Protein AF-A0A2D0QGP9-F1 (afdb_monomer)

Solvent-accessible surface area (backbone atoms only — not comparable to full-atom values): 13337 Å² total; per-residue (Å²): 145,83,80,74,71,69,65,64,66,66,67,68,72,70,74,81,77,78,84,82,88,85,77,80,94,70,83,78,78,82,76,77,77,70,92,74,81,86,80,87,90,71,100,63,98,64,75,80,62,54,69,50,56,28,64,65,62,28,52,29,37,37,41,77,47,73,59,90,63,48,33,36,42,39,39,43,34,37,46,97,90,46,70,41,35,28,33,27,37,24,22,44,75,69,16,72,54,32,76,78,38,56,66,58,48,54,48,50,48,46,64,57,32,30,72,25,70,49,66,76,77,59,75,45,59,47,74,41,74,80,44,68,89,37,59,79,60,33,29,39,31,59,71,52,55,38,70,71,84,71,86,66,93,86,61,84,82,74,79,66,79,75,76,84,86,74,79,86,80,86,76,90,76,79,87,80,90,81,83,96,83,80,82,77,79,85,76,74,62,79,74,60,55,66,58,52,59,57,57,60,66,71,77,110

Radius of gyration: 28.31 Å; Cα contacts (8 Å, |Δi|>4): 201; chains: 1; bounding box: 68×64×81 Å

pLDDT: mean 71.48, std 24.28, range [28.2, 98.25]

InterPro domains:
  IPR010510 FGF binding 1 [PF06473] (9-174)
  IPR010510 FGF binding 1 [PTHR15258] (7-179)

Nearest PDB structures (foldseek):
  3akn-assembly1_A  TM=5.624E-01  e=1.319E+00  Rattus norvegicus
  1dc9-assembly1_A  TM=5.560E-01  e=2.245E+00  Rattus norvegicus

Structure (mmCIF, N/CA/C/O backbone):
data_AF-A0A2D0QGP9-F1
#
_entry.id   AF-A0A2D0QGP9-F1
#
loop_
_atom_site.group_PDB
_atom_site.id
_atom_site.type_symbol
_atom_site.label_atom_id
_atom_site.label_alt_id
_atom_site.label_comp_id
_atom_site.label_asym_id
_atom_site.label_entity_id
_atom_site.label_seq_id
_atom_site.pdbx_PDB_ins_code
_atom_site.Cartn_x
_atom_site.Cartn_y
_atom_site.Cartn_z
_atom_site.occupancy
_atom_site.B_iso_or_equiv
_atom_site.auth_seq_id
_atom_site.auth_comp_id
_atom_site.auth_asym_id
_atom_site.auth_atom_id
_atom_site.pdbx_PDB_model_num
ATOM 1 N N . MET A 1 1 ? -13.725 -38.464 61.829 1.00 55.84 1 MET A N 1
ATOM 2 C CA . MET A 1 1 ? -14.520 -37.401 61.165 1.00 55.84 1 MET A CA 1
ATOM 3 C C . MET A 1 1 ? -13.642 -36.514 60.268 1.00 55.84 1 MET A C 1
ATOM 5 O O . MET A 1 1 ? -13.546 -35.318 60.493 1.00 55.84 1 MET A O 1
ATOM 9 N N . ARG A 1 2 ? -12.950 -37.086 59.271 1.00 55.62 2 ARG A N 1
ATOM 10 C CA . ARG A 1 2 ? -12.078 -36.333 58.335 1.00 55.62 2 ARG A CA 1
ATOM 11 C C . ARG A 1 2 ? -12.118 -36.857 56.888 1.00 55.62 2 ARG A C 1
ATOM 13 O O . ARG A 1 2 ? -11.347 -36.400 56.060 1.00 55.62 2 ARG A O 1
ATOM 20 N N . ALA A 1 3 ? -13.022 -37.790 56.580 1.00 53.28 3 ALA A N 1
ATOM 21 C CA . ALA A 1 3 ? -13.075 -38.476 55.283 1.00 53.28 3 ALA A CA 1
ATOM 22 C C . ALA A 1 3 ? -14.390 -38.258 54.509 1.00 53.28 3 ALA A C 1
ATOM 24 O O . ALA A 1 3 ? -14.582 -38.843 53.453 1.00 53.28 3 ALA A O 1
ATOM 25 N N . THR A 1 4 ? -15.296 -37.409 55.003 1.00 53.38 4 THR A N 1
ATOM 26 C CA . THR A 1 4 ? -16.583 -37.121 54.338 1.00 53.38 4 THR A CA 1
ATOM 27 C C . THR A 1 4 ? -16.607 -35.773 53.612 1.00 53.38 4 THR A C 1
ATOM 29 O O . THR A 1 4 ? -17.507 -35.526 52.820 1.00 53.38 4 THR A O 1
ATOM 32 N N . PHE A 1 5 ? -15.602 -34.912 53.813 1.00 50.44 5 PHE A N 1
ATOM 33 C CA . PHE A 1 5 ? -15.575 -33.556 53.243 1.00 50.44 5 PHE A CA 1
ATOM 34 C C . PHE A 1 5 ? -14.886 -33.437 51.873 1.00 50.44 5 PHE A C 1
ATOM 36 O O . PHE A 1 5 ? -15.007 -32.403 51.224 1.00 50.44 5 PHE A O 1
ATOM 43 N N . GLN A 1 6 ? -14.194 -34.478 51.400 1.00 52.69 6 GLN A N 1
ATOM 44 C CA . GLN A 1 6 ? -13.519 -34.459 50.091 1.00 52.69 6 GLN A CA 1
ATOM 45 C C . GLN A 1 6 ? -14.427 -34.876 48.924 1.00 52.69 6 GLN A C 1
ATOM 47 O O . GLN A 1 6 ? -14.177 -34.484 47.789 1.00 52.69 6 GLN A O 1
ATOM 52 N N . VAL A 1 7 ? -15.512 -35.613 49.186 1.00 50.75 7 VAL A N 1
ATOM 53 C CA . VAL A 1 7 ? -16.432 -36.076 48.129 1.00 50.75 7 VAL A CA 1
ATOM 54 C C . VAL A 1 7 ? -17.474 -35.006 47.775 1.00 50.75 7 VAL A C 1
ATOM 56 O O . VAL A 1 7 ? -17.890 -34.904 46.624 1.00 50.75 7 VAL A O 1
ATOM 59 N N . ALA A 1 8 ? -17.834 -34.135 48.723 1.00 52.09 8 ALA A N 1
ATOM 60 C CA . ALA A 1 8 ? -18.795 -33.055 48.482 1.00 52.09 8 ALA A CA 1
ATOM 61 C C . ALA A 1 8 ? -18.241 -31.928 47.587 1.00 52.09 8 ALA A C 1
ATOM 63 O O . ALA A 1 8 ? -19.006 -31.266 46.891 1.00 52.09 8 ALA A O 1
ATOM 64 N N . PHE A 1 9 ? -16.919 -31.722 47.558 1.00 50.72 9 PHE A N 1
ATOM 65 C CA . PHE A 1 9 ? -16.313 -30.628 46.788 1.00 50.72 9 PHE A CA 1
ATOM 66 C C . PHE A 1 9 ? -16.121 -30.953 45.296 1.00 50.72 9 PHE A C 1
ATOM 68 O O . PHE A 1 9 ? -16.003 -30.041 44.482 1.00 50.72 9 PHE A O 1
ATOM 75 N N . LEU A 1 10 ? -16.136 -32.235 44.912 1.00 53.44 10 LEU A N 1
ATOM 76 C CA . LEU A 1 10 ? -15.966 -32.662 43.516 1.00 53.44 10 LEU A CA 1
ATOM 77 C C . LEU A 1 10 ? -17.274 -32.663 42.707 1.00 53.44 10 LEU A C 1
ATOM 79 O O . LEU A 1 10 ? -17.224 -32.589 41.483 1.00 53.44 10 LEU A O 1
ATOM 83 N N . LEU A 1 11 ? -18.443 -32.678 43.358 1.00 53.50 11 LEU A N 1
ATOM 84 C CA . LEU A 1 11 ? -19.744 -32.679 42.670 1.00 53.50 11 LEU A CA 1
ATOM 85 C C . LEU A 1 11 ? -20.310 -31.274 42.385 1.00 53.50 11 LEU A C 1
ATOM 87 O O . LEU A 1 11 ? -21.261 -31.148 41.618 1.00 53.50 11 LEU A O 1
ATOM 91 N N . ALA A 1 12 ? -19.710 -30.209 42.926 1.00 52.00 12 ALA A N 1
ATOM 92 C CA . ALA A 1 12 ? -20.151 -28.831 42.677 1.00 52.00 12 ALA A CA 1
ATOM 93 C C . ALA A 1 12 ? -19.596 -28.217 41.370 1.00 52.00 12 ALA A C 1
ATOM 95 O O . ALA A 1 12 ? -20.156 -27.245 40.867 1.00 52.00 12 ALA A O 1
ATOM 96 N N . CYS A 1 13 ? -18.539 -28.784 40.775 1.00 51.91 13 CYS A N 1
ATOM 97 C CA . CYS A 1 13 ? -17.924 -28.245 39.550 1.00 51.91 13 CYS A CA 1
ATOM 98 C C . CYS A 1 13 ? -18.605 -28.683 38.240 1.00 51.91 13 CYS A C 1
ATOM 100 O O . CYS A 1 13 ? -18.319 -28.115 37.188 1.00 51.91 13 CYS A O 1
ATOM 102 N N . CYS A 1 14 ? -19.505 -29.669 38.263 1.00 51.44 14 CYS A N 1
ATOM 103 C CA . CYS A 1 14 ? -20.033 -30.270 37.030 1.00 51.44 14 CYS A CA 1
ATOM 104 C C . CYS A 1 14 ? -21.335 -29.641 36.503 1.00 51.44 14 CYS A C 1
ATOM 106 O O . CYS A 1 14 ? -21.790 -30.021 35.428 1.00 51.44 14 CYS A O 1
ATOM 108 N N . VAL A 1 15 ? -21.936 -28.670 37.202 1.00 51.84 15 VAL A N 1
ATOM 109 C CA . VAL A 1 15 ? -23.271 -28.138 36.835 1.00 51.84 15 VAL A CA 1
ATOM 110 C C . VAL A 1 15 ? -23.213 -26.823 36.035 1.00 51.84 15 VAL A C 1
ATOM 112 O O . VAL A 1 15 ? -24.223 -26.369 35.512 1.00 51.84 15 VAL A O 1
ATOM 115 N N . TRP A 1 16 ? -22.033 -26.231 35.827 1.00 49.28 16 TRP A N 1
ATOM 116 C CA . TRP A 1 16 ? -21.879 -24.997 35.028 1.00 49.28 16 TRP A CA 1
ATOM 117 C C . TRP A 1 16 ? -21.468 -25.241 33.567 1.00 49.28 16 TRP A C 1
ATOM 119 O O . TRP A 1 16 ? -21.113 -24.304 32.857 1.00 49.28 16 TRP A O 1
ATOM 129 N N . ALA A 1 17 ? -21.528 -26.487 33.089 1.00 49.69 17 ALA A N 1
ATOM 130 C CA . ALA A 1 17 ? -21.172 -26.824 31.709 1.00 49.69 17 ALA A CA 1
ATOM 131 C C . ALA A 1 17 ? -22.376 -26.985 30.758 1.00 49.69 17 ALA A C 1
ATOM 133 O O . ALA A 1 17 ? -22.161 -27.233 29.575 1.00 49.69 17 ALA A O 1
ATOM 134 N N . ILE A 1 18 ? -23.629 -26.848 31.222 1.00 56.91 18 ILE A N 1
ATOM 135 C CA . ILE A 1 18 ? -24.801 -27.233 30.403 1.00 56.91 18 ILE A CA 1
ATOM 136 C C . ILE A 1 18 ? -25.614 -26.053 29.829 1.00 56.91 18 ILE A C 1
ATOM 138 O O . ILE A 1 18 ? -26.357 -26.261 28.877 1.00 56.91 18 ILE A O 1
ATOM 142 N N . ILE A 1 19 ? -25.452 -24.794 30.265 1.00 57.53 19 ILE A N 1
ATOM 143 C CA . ILE A 1 19 ? -26.239 -23.679 29.683 1.00 57.53 19 ILE A CA 1
ATOM 144 C C . ILE A 1 19 ? -25.371 -22.452 29.390 1.00 57.53 19 ILE A C 1
ATOM 146 O O . ILE A 1 19 ? -25.451 -21.428 30.060 1.00 57.53 19 ILE A O 1
ATOM 150 N N . ALA A 1 20 ? -24.548 -22.550 28.347 1.00 49.34 20 ALA A N 1
ATOM 151 C CA . ALA A 1 20 ? -24.022 -21.381 27.642 1.00 49.34 20 ALA A CA 1
ATOM 152 C C . ALA A 1 20 ? -23.661 -21.728 26.186 1.00 49.34 20 ALA A C 1
ATOM 154 O O . ALA A 1 20 ? -22.528 -21.544 25.755 1.00 49.34 20 ALA A O 1
ATOM 155 N N . GLN A 1 21 ? -24.629 -22.226 25.410 1.00 54.06 21 GLN A N 1
ATOM 156 C CA . GLN A 1 21 ? -24.560 -22.199 23.943 1.00 54.06 21 GLN A CA 1
ATOM 157 C C . GLN A 1 21 ? -25.771 -21.465 23.368 1.00 54.06 21 GLN A C 1
ATOM 159 O O . GLN A 1 21 ? -26.643 -22.040 22.728 1.00 54.06 21 GLN A O 1
ATOM 164 N N . THR A 1 22 ? -25.783 -20.150 23.571 1.00 50.12 22 THR A N 1
ATOM 165 C CA . THR A 1 22 ? -26.504 -19.225 22.698 1.00 50.12 22 THR A CA 1
ATOM 166 C C . THR A 1 22 ? -25.465 -18.281 22.121 1.00 50.12 22 THR A C 1
ATOM 168 O O . THR A 1 22 ? -25.063 -17.344 22.807 1.00 50.12 22 THR A O 1
ATOM 171 N N . GLN A 1 23 ? -25.012 -18.552 20.892 1.00 53.38 23 GLN A N 1
ATOM 172 C CA . GLN A 1 23 ? -24.723 -17.555 19.851 1.00 53.38 23 GLN A CA 1
ATOM 173 C C . GLN A 1 23 ? -24.062 -18.196 18.618 1.00 53.38 23 GLN A C 1
ATOM 175 O O . GLN A 1 23 ? -22.915 -18.619 18.649 1.00 53.38 23 GLN A O 1
ATOM 180 N N . SER A 1 24 ? -24.806 -18.152 17.510 1.00 44.72 24 SER A N 1
ATOM 181 C CA . SER A 1 24 ? -24.317 -17.847 16.162 1.00 44.72 24 SER A CA 1
ATOM 182 C C . SER A 1 24 ? -23.159 -18.697 15.619 1.00 44.72 24 SER A C 1
ATOM 184 O O . SER A 1 24 ? -21.991 -18.309 15.634 1.00 44.72 24 SER A O 1
ATOM 186 N N . SER A 1 25 ? -23.524 -19.818 14.998 1.00 43.00 25 SER A N 1
ATOM 187 C CA . SER A 1 25 ? -22.731 -20.423 13.930 1.00 43.00 25 SER A CA 1
ATOM 188 C C . SER A 1 25 ? -22.698 -19.468 12.726 1.00 43.00 25 SER A C 1
ATOM 190 O O . SER A 1 25 ? -23.538 -19.538 11.833 1.00 43.00 25 SER A O 1
ATOM 192 N N . ASN A 1 26 ? -21.712 -18.577 12.689 1.00 52.66 26 ASN A N 1
ATOM 193 C CA . ASN A 1 26 ? -21.132 -18.130 11.429 1.00 52.66 26 ASN A CA 1
ATOM 194 C C . ASN A 1 26 ? -19.645 -18.453 11.486 1.00 52.66 26 ASN A C 1
ATOM 196 O O . ASN A 1 26 ? -18.838 -17.747 12.088 1.00 52.66 26 ASN A O 1
ATOM 200 N N . GLN A 1 27 ? -19.336 -19.604 10.901 1.00 45.78 27 GLN A N 1
ATOM 201 C CA . GLN A 1 27 ? -18.020 -20.195 10.776 1.00 45.78 27 GLN A CA 1
ATOM 202 C C . GLN A 1 27 ? -17.058 -19.196 10.122 1.00 45.78 27 GLN A C 1
ATOM 204 O O . GLN A 1 27 ? -17.104 -18.929 8.922 1.00 45.78 27 GLN A O 1
ATOM 209 N N . GLY A 1 28 ? -16.185 -18.612 10.943 1.00 39.88 28 GLY A N 1
ATOM 210 C CA . GLY A 1 28 ? -15.043 -17.848 10.475 1.00 39.88 28 GLY A CA 1
ATOM 211 C C . GLY A 1 28 ? -14.068 -18.797 9.796 1.00 39.88 28 GLY A C 1
ATOM 212 O O . GLY A 1 28 ? -13.382 -19.564 10.466 1.00 39.88 28 GLY A O 1
ATOM 213 N N . ASN A 1 29 ? -14.005 -18.748 8.468 1.00 41.81 29 ASN A N 1
ATOM 214 C CA . ASN A 1 29 ? -12.978 -19.461 7.730 1.00 41.81 29 ASN A CA 1
ATOM 215 C C . ASN A 1 29 ? -11.667 -18.673 7.867 1.00 41.81 29 ASN A C 1
ATOM 217 O O . ASN A 1 29 ? -11.497 -17.604 7.276 1.00 41.81 29 ASN A O 1
ATOM 221 N N . SER A 1 30 ? -10.746 -19.164 8.695 1.00 43.81 30 SER A N 1
ATOM 222 C CA . SER A 1 30 ? -9.365 -18.694 8.715 1.00 43.81 30 SER A CA 1
ATOM 223 C C . SER A 1 30 ? -8.675 -19.192 7.449 1.00 43.81 30 SER A C 1
ATOM 225 O O . SER A 1 30 ? -8.036 -20.242 7.446 1.00 43.81 30 SER A O 1
ATOM 227 N N . SER A 1 31 ? -8.826 -18.451 6.352 1.00 47.09 31 SER A N 1
ATOM 228 C CA . SER A 1 31 ? -8.092 -18.722 5.121 1.00 47.09 31 SER A CA 1
ATOM 229 C C . SER A 1 31 ? -6.613 -18.417 5.349 1.00 47.09 31 SER A C 1
ATOM 231 O O . SER A 1 31 ? -6.155 -17.279 5.239 1.00 47.09 31 SER A O 1
ATOM 233 N N . HIS A 1 32 ? -5.861 -19.459 5.687 1.00 38.78 32 HIS A N 1
ATOM 234 C CA . HIS A 1 32 ? -4.424 -19.510 5.487 1.00 38.78 32 HIS A CA 1
ATOM 235 C C . HIS A 1 32 ? -4.198 -19.488 3.969 1.00 38.78 32 HIS A C 1
ATOM 237 O O . HIS A 1 32 ? -4.238 -20.516 3.298 1.00 38.78 32 HIS A O 1
ATOM 243 N N . SER A 1 33 ? -4.078 -18.295 3.388 1.00 40.66 33 SER A N 1
ATOM 244 C CA . SER A 1 33 ? -3.850 -18.155 1.952 1.00 40.66 33 SER A CA 1
ATOM 245 C C . SER A 1 33 ? -2.433 -18.624 1.623 1.00 40.66 33 SER A C 1
ATOM 247 O O . SER A 1 33 ? -1.474 -17.865 1.771 1.00 40.66 33 SER A O 1
ATOM 249 N N . ASN A 1 34 ? -2.300 -19.873 1.175 1.00 43.91 34 ASN A N 1
ATOM 250 C CA . ASN A 1 34 ? -1.108 -20.338 0.472 1.00 43.91 34 ASN A CA 1
ATOM 251 C C . ASN A 1 34 ? -0.858 -19.452 -0.769 1.00 43.91 34 ASN A C 1
ATOM 253 O O . ASN A 1 34 ? -1.815 -18.931 -1.360 1.00 43.91 34 ASN A O 1
ATOM 257 N N . PRO A 1 35 ? 0.400 -19.240 -1.198 1.00 42.69 35 PRO A N 1
ATOM 258 C CA . PRO A 1 35 ? 0.687 -18.566 -2.454 1.00 42.69 35 PRO A CA 1
ATOM 259 C C . PRO A 1 35 ? 0.399 -19.536 -3.607 1.00 42.69 35 PRO A C 1
ATOM 261 O O . PRO A 1 35 ? 1.286 -20.229 -4.083 1.00 42.69 35 PRO A O 1
ATOM 264 N N . GLY A 1 36 ? -0.869 -19.602 -4.013 1.00 33.12 36 GLY A N 1
ATOM 265 C CA . GLY A 1 36 ? -1.303 -20.271 -5.233 1.00 33.12 36 GLY A CA 1
ATOM 266 C C . GLY A 1 36 ? -0.951 -19.438 -6.463 1.00 33.12 36 GLY A C 1
ATOM 267 O O . GLY A 1 36 ? -1.289 -18.255 -6.553 1.00 33.12 36 GLY A O 1
ATOM 268 N N . GLU A 1 37 ? -0.218 -20.085 -7.353 1.00 36.16 37 GLU A N 1
ATOM 269 C CA . GLU A 1 37 ? 0.120 -19.741 -8.728 1.00 36.16 37 GLU A CA 1
ATOM 270 C C . GLU A 1 37 ? -1.131 -19.363 -9.542 1.00 36.16 37 GLU A C 1
ATOM 272 O O . GLU A 1 37 ? -2.154 -20.039 -9.463 1.00 36.16 37 GLU A O 1
ATOM 277 N N . ILE A 1 38 ? -1.075 -18.263 -10.300 1.00 50.97 38 ILE A N 1
ATOM 278 C CA . ILE A 1 38 ? -2.167 -17.855 -11.195 1.00 50.97 38 ILE A CA 1
ATOM 279 C C . ILE A 1 38 ? -1.831 -18.368 -12.595 1.00 50.97 38 ILE A C 1
ATOM 281 O O . ILE A 1 38 ? -1.184 -17.674 -13.378 1.00 50.97 38 ILE A O 1
ATOM 285 N N . THR A 1 39 ? -2.274 -19.582 -12.909 1.00 43.56 39 THR A N 1
ATOM 286 C CA . THR A 1 39 ? -2.486 -20.025 -14.292 1.00 43.56 39 THR A CA 1
ATOM 287 C C . THR A 1 39 ? -3.777 -19.395 -14.807 1.00 43.56 39 THR A C 1
ATOM 289 O O . THR A 1 39 ? -4.826 -19.489 -14.172 1.00 43.56 39 THR A O 1
ATOM 292 N N . GLY A 1 40 ? -3.671 -18.675 -15.924 1.00 41.78 40 GLY A N 1
ATOM 293 C CA . GLY A 1 40 ? -4.759 -17.892 -16.498 1.00 41.78 40 GLY A CA 1
ATOM 294 C C . GLY A 1 40 ? -5.895 -18.728 -17.082 1.00 41.78 40 GLY A C 1
ATOM 295 O O . GLY A 1 40 ? -5.681 -19.857 -17.509 1.00 41.78 40 GLY A O 1
ATOM 296 N N . ASN A 1 41 ? -7.085 -18.124 -17.113 1.00 46.28 41 ASN A N 1
ATOM 297 C CA . ASN A 1 41 ? -7.979 -17.996 -18.271 1.00 46.28 41 ASN A CA 1
ATOM 298 C C . ASN A 1 41 ? -9.388 -17.642 -1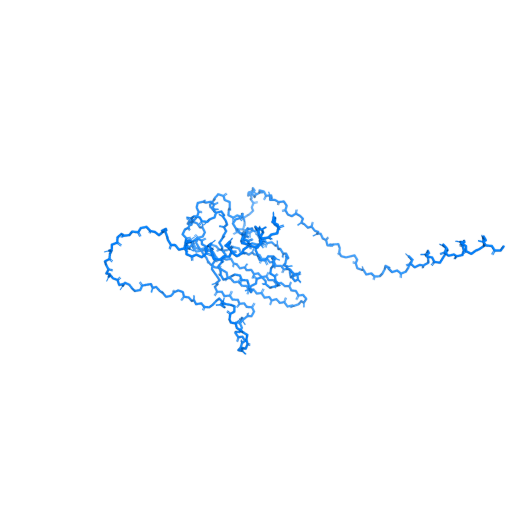7.763 1.00 46.28 41 ASN A C 1
ATOM 300 O O . ASN A 1 41 ? -10.172 -18.534 -17.472 1.00 46.28 41 ASN A O 1
ATOM 304 N N . ASP A 1 42 ? -9.702 -16.349 -17.642 1.00 39.31 42 ASP A N 1
ATOM 305 C CA . ASP A 1 42 ? -11.088 -15.886 -17.759 1.00 39.31 42 ASP A CA 1
ATOM 306 C C . ASP A 1 42 ? -11.102 -14.429 -18.239 1.00 39.31 42 ASP A C 1
ATOM 308 O O . ASP A 1 42 ? -10.387 -13.557 -17.730 1.00 39.31 42 ASP A O 1
ATOM 312 N N . GLN A 1 43 ? -11.850 -14.185 -19.307 1.00 47.16 43 GLN A N 1
ATOM 313 C CA . GLN A 1 43 ? -11.853 -12.943 -20.066 1.00 47.16 43 GLN A CA 1
ATOM 314 C C . GLN A 1 43 ? -12.644 -11.854 -19.332 1.00 47.16 43 GLN A C 1
ATOM 316 O O . GLN A 1 43 ? -13.773 -11.534 -19.674 1.00 47.16 43 GLN A O 1
ATOM 321 N N . THR A 1 44 ? -12.022 -11.245 -18.326 1.00 45.06 44 THR A N 1
ATOM 322 C CA . THR A 1 44 ? -12.253 -9.868 -17.860 1.00 45.06 44 THR A CA 1
ATOM 323 C C . THR A 1 44 ? -11.057 -9.530 -16.979 1.00 45.06 44 THR A C 1
ATOM 325 O O . THR A 1 44 ? -11.004 -9.946 -15.828 1.00 45.06 44 THR A O 1
ATOM 328 N N . GLY A 1 45 ? -10.065 -8.820 -17.528 1.00 49.97 45 GLY A N 1
ATOM 329 C CA . GLY A 1 45 ? -8.742 -8.566 -16.930 1.00 49.97 45 GLY A CA 1
ATOM 330 C C . GLY A 1 45 ? -8.730 -7.739 -15.634 1.00 49.97 45 GLY A C 1
ATOM 331 O O . GLY A 1 45 ? -8.104 -6.682 -15.570 1.00 49.97 45 GLY A O 1
ATOM 332 N N . LYS A 1 46 ? -9.413 -8.202 -14.587 1.00 55.91 46 LYS A N 1
ATOM 333 C CA . LYS A 1 46 ? -9.367 -7.668 -13.227 1.00 55.91 46 LYS A CA 1
ATOM 334 C C . LYS A 1 46 ? -8.532 -8.607 -12.369 1.00 55.91 46 LYS A C 1
ATOM 336 O O . LYS A 1 46 ? -8.986 -9.680 -11.992 1.00 55.91 46 LYS A O 1
ATOM 341 N N . THR A 1 47 ? -7.324 -8.167 -12.030 1.00 73.88 47 THR A N 1
ATOM 342 C CA . THR A 1 47 ? -6.501 -8.783 -10.986 1.00 73.88 47 THR A CA 1
ATOM 343 C C . THR A 1 47 ? -7.333 -8.994 -9.722 1.00 73.88 47 THR A C 1
ATOM 345 O O . THR A 1 47 ? -7.962 -8.050 -9.230 1.00 73.88 47 THR A O 1
ATOM 348 N N . GLU A 1 48 ? -7.329 -10.216 -9.191 1.00 87.38 48 GLU A N 1
ATOM 349 C CA . GLU A 1 48 ? -8.067 -10.547 -7.975 1.00 87.38 48 GLU A CA 1
ATOM 350 C C . GLU A 1 48 ? -7.598 -9.675 -6.787 1.00 87.38 48 GLU A C 1
ATOM 352 O O . GLU A 1 48 ? -6.388 -9.501 -6.587 1.00 87.38 48 GLU A O 1
ATOM 357 N N . PRO A 1 49 ? -8.517 -9.109 -5.979 1.00 94.62 49 PRO A N 1
ATOM 358 C CA . PRO A 1 49 ? -8.143 -8.296 -4.827 1.00 94.62 49 PRO A CA 1
ATOM 359 C C . PRO A 1 49 ? -7.406 -9.094 -3.742 1.00 94.62 49 PRO A C 1
ATOM 361 O O . PRO A 1 49 ? -7.869 -10.149 -3.313 1.00 94.62 49 PRO A O 1
ATOM 364 N N . ILE A 1 50 ? -6.326 -8.535 -3.186 1.00 96.44 50 ILE A N 1
ATOM 365 C CA . ILE A 1 50 ? -5.657 -9.119 -2.010 1.00 96.44 50 ILE A CA 1
ATOM 366 C C . ILE A 1 50 ? -6.443 -8.723 -0.760 1.00 96.44 50 ILE A C 1
ATOM 368 O O . ILE A 1 50 ? -6.516 -7.542 -0.415 1.00 96.44 50 ILE A O 1
ATOM 372 N N . ARG A 1 51 ? -7.027 -9.701 -0.068 1.00 97.75 51 ARG A N 1
ATOM 373 C CA . ARG A 1 51 ? -7.805 -9.486 1.161 1.00 97.75 51 ARG A CA 1
ATOM 374 C C . ARG A 1 51 ? -6.962 -9.735 2.405 1.00 97.75 51 ARG A C 1
ATOM 376 O O . ARG A 1 51 ? -6.101 -10.610 2.407 1.00 97.75 51 ARG A O 1
ATOM 383 N N . PHE A 1 52 ? -7.214 -8.967 3.460 1.00 98.19 52 PHE A N 1
ATOM 384 C CA . PHE A 1 52 ? -6.537 -9.120 4.746 1.00 98.19 52 PHE A CA 1
ATOM 385 C C . PHE A 1 52 ? -7.349 -8.485 5.877 1.00 98.19 52 PHE A C 1
ATOM 387 O O . PHE A 1 52 ? -8.233 -7.661 5.640 1.00 98.19 52 PHE A O 1
ATOM 394 N N . SER A 1 53 ? -7.002 -8.833 7.114 1.00 98.06 53 SER A N 1
ATOM 395 C CA . SER A 1 53 ? -7.482 -8.138 8.308 1.00 98.06 53 SER A CA 1
ATOM 396 C C . SER A 1 53 ? -6.330 -7.437 9.010 1.00 98.06 53 SER A C 1
ATOM 398 O O . SER A 1 53 ? -5.223 -7.973 9.092 1.00 98.06 53 SER A O 1
ATOM 400 N N . ASN A 1 54 ? -6.582 -6.223 9.492 1.00 97.56 54 ASN A N 1
ATOM 401 C CA . ASN A 1 54 ? -5.594 -5.443 10.233 1.00 97.56 54 ASN A CA 1
ATOM 402 C C . ASN A 1 54 ? -5.672 -5.702 11.751 1.00 97.56 54 ASN A C 1
ATOM 404 O O . ASN A 1 54 ? -6.439 -6.555 12.206 1.00 97.56 54 ASN A O 1
ATOM 408 N N . LYS A 1 55 ? -4.894 -4.963 12.553 1.00 97.19 55 LYS A N 1
ATOM 409 C CA . LYS A 1 55 ? -4.836 -5.146 14.014 1.00 97.19 55 LYS A CA 1
ATOM 410 C C . LYS A 1 55 ? -6.172 -4.841 14.707 1.00 97.19 55 LYS A C 1
ATOM 412 O O . LYS A 1 55 ? -6.495 -5.498 15.694 1.00 97.19 55 LYS A O 1
ATOM 417 N N . ALA A 1 56 ? -6.960 -3.911 14.162 1.00 96.31 56 ALA A N 1
ATOM 418 C CA . ALA A 1 56 ? -8.307 -3.585 14.636 1.00 96.31 56 ALA A CA 1
ATOM 419 C C . ALA A 1 56 ? -9.388 -4.566 14.141 1.00 96.31 56 ALA A C 1
ATOM 421 O O . ALA A 1 56 ? -10.566 -4.398 14.461 1.00 96.31 56 ALA A O 1
ATOM 422 N N . LYS A 1 57 ? -8.990 -5.605 13.389 1.00 97.44 57 LYS A N 1
ATOM 423 C CA . LYS A 1 57 ? -9.869 -6.584 12.735 1.00 97.44 57 LYS A CA 1
ATOM 424 C C . LYS A 1 57 ? -10.805 -5.961 11.693 1.00 97.44 57 LYS A C 1
ATOM 426 O O . LYS A 1 57 ? -11.884 -6.491 11.433 1.00 97.44 57 LYS A O 1
ATOM 431 N N . ASP A 1 58 ? -10.383 -4.869 11.060 1.00 98.12 58 ASP A N 1
ATOM 432 C CA . ASP A 1 58 ? -11.080 -4.336 9.892 1.00 98.12 58 ASP A CA 1
ATOM 433 C C . ASP A 1 58 ? -10.943 -5.325 8.724 1.00 98.12 58 ASP A C 1
ATOM 435 O O . ASP A 1 58 ? -9.870 -5.889 8.505 1.00 98.12 58 ASP A O 1
ATOM 439 N N . ASN A 1 59 ? -12.010 -5.522 7.949 1.00 98.12 59 ASN A N 1
ATOM 440 C CA . ASN A 1 59 ? -11.970 -6.310 6.719 1.00 98.12 59 ASN A CA 1
ATOM 441 C C . ASN A 1 59 ? -11.473 -5.430 5.566 1.00 98.12 59 ASN A C 1
ATOM 443 O O . ASN A 1 59 ? -12.192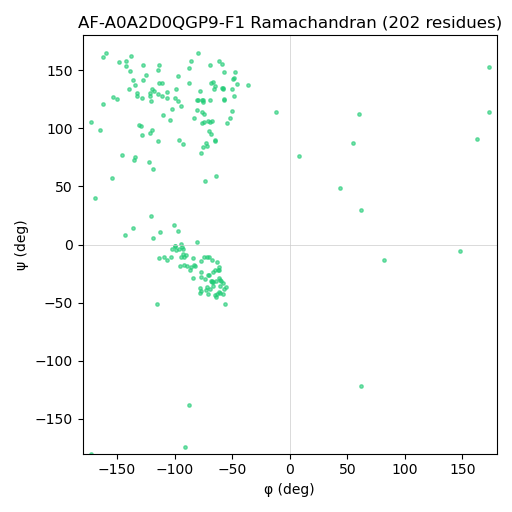 -4.528 5.125 1.00 98.12 59 ASN A O 1
ATOM 447 N N . CYS A 1 60 ? -10.251 -5.678 5.098 1.00 98.25 60 CYS A N 1
ATOM 448 C CA . CYS A 1 60 ? -9.567 -4.863 4.104 1.00 98.25 60 CYS A CA 1
ATOM 449 C C . CYS A 1 60 ? -9.338 -5.610 2.784 1.00 98.25 60 CYS A C 1
ATOM 451 O O . CYS A 1 60 ? -9.137 -6.823 2.737 1.00 98.25 60 CYS A O 1
ATOM 453 N N . SER A 1 61 ? -9.312 -4.852 1.689 1.00 97.94 61 SER A N 1
ATOM 454 C CA . SER A 1 61 ? -8.986 -5.334 0.346 1.00 97.94 61 SER A CA 1
ATOM 455 C C . SER A 1 61 ? -8.051 -4.365 -0.368 1.00 97.94 61 SER A C 1
ATOM 457 O O . SER A 1 61 ? -8.193 -3.147 -0.236 1.00 97.94 61 SER A O 1
ATOM 459 N N . MET A 1 62 ? -7.096 -4.910 -1.119 1.00 97.00 62 MET A N 1
ATOM 460 C CA . MET A 1 62 ? -6.191 -4.170 -1.990 1.00 97.00 62 MET A CA 1
ATOM 461 C C . MET A 1 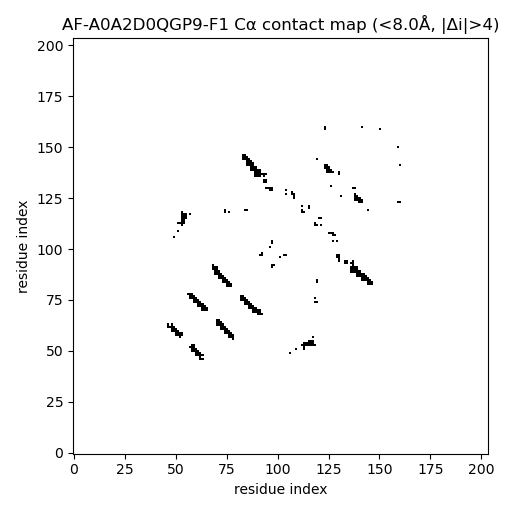62 ? -6.507 -4.461 -3.449 1.00 97.00 62 MET A C 1
ATOM 463 O O . MET A 1 62 ? -6.534 -5.622 -3.855 1.00 97.00 62 MET A O 1
ATOM 467 N N . VAL A 1 63 ? -6.688 -3.407 -4.238 1.00 96.94 63 VAL A N 1
ATOM 468 C CA . VAL A 1 63 ? -6.913 -3.493 -5.681 1.00 96.94 63 VAL A CA 1
ATOM 469 C C . VAL A 1 63 ? -5.825 -2.713 -6.399 1.00 96.94 63 VAL A C 1
ATOM 471 O O . VAL A 1 63 ? -5.577 -1.543 -6.095 1.00 96.94 63 VAL A O 1
ATOM 474 N N . VAL A 1 64 ? -5.179 -3.376 -7.352 1.00 96.25 64 VAL A N 1
ATOM 475 C CA . VAL A 1 64 ? -4.100 -2.812 -8.162 1.00 96.25 64 VAL A CA 1
ATOM 476 C C . VAL A 1 64 ? -4.672 -2.362 -9.497 1.00 96.25 64 VAL A C 1
ATOM 478 O O . VAL A 1 64 ? -5.427 -3.086 -10.138 1.00 96.25 64 VAL A O 1
ATOM 481 N N . SER A 1 65 ? -4.300 -1.162 -9.924 1.00 94.88 65 SER A N 1
ATOM 482 C CA . SER A 1 65 ? -4.617 -0.635 -11.249 1.00 94.88 65 SER A CA 1
ATOM 483 C C . SER A 1 65 ? -3.358 -0.035 -11.858 1.00 94.88 65 SER A C 1
ATOM 485 O O . SER A 1 65 ? -2.672 0.751 -11.208 1.00 94.88 65 SER A O 1
ATOM 487 N N . SER A 1 66 ? -3.034 -0.400 -13.094 1.00 92.25 66 SER A N 1
ATOM 488 C CA . SER A 1 66 ? -1.833 0.079 -13.782 1.00 92.25 66 SER A CA 1
ATOM 489 C C . SER A 1 66 ? -2.221 0.863 -15.030 1.00 92.25 66 SER A C 1
ATOM 491 O O . SER A 1 66 ? -3.041 0.409 -15.822 1.00 92.25 66 SER A O 1
ATOM 493 N N . LYS A 1 67 ? -1.621 2.042 -15.206 1.00 92.81 67 LYS A N 1
ATOM 494 C CA . LYS A 1 67 ? -1.760 2.896 -16.390 1.00 92.81 67 LYS A CA 1
ATOM 495 C C . LYS A 1 67 ? -0.364 3.310 -16.860 1.00 92.81 67 LYS A C 1
ATOM 497 O O . LYS A 1 67 ? 0.261 4.179 -16.255 1.00 92.81 67 LYS A O 1
ATOM 502 N N . GLY A 1 68 ? 0.122 2.676 -17.927 1.00 90.00 68 GLY A N 1
ATOM 503 C CA . GLY A 1 68 ? 1.512 2.824 -18.371 1.00 90.00 68 GLY A CA 1
ATOM 504 C C . GLY A 1 68 ? 2.482 2.333 -17.292 1.00 90.00 68 GLY A C 1
ATOM 505 O O . GLY A 1 68 ? 2.383 1.183 -16.847 1.00 90.00 68 GLY A O 1
ATOM 506 N N . ASP A 1 69 ? 3.372 3.217 -16.844 1.00 90.19 69 ASP A N 1
ATOM 507 C CA . ASP A 1 69 ? 4.319 2.940 -15.754 1.00 90.19 69 ASP A CA 1
ATOM 508 C C . ASP A 1 69 ? 3.768 3.275 -14.369 1.00 90.19 69 ASP A C 1
ATOM 510 O O . ASP A 1 69 ? 4.267 2.769 -13.364 1.00 90.19 69 ASP A O 1
ATOM 514 N N . LEU A 1 70 ? 2.714 4.091 -14.296 1.00 95.50 70 LEU A N 1
ATOM 515 C CA . LEU A 1 70 ? 2.094 4.455 -13.031 1.00 95.50 70 LEU A CA 1
ATOM 516 C C . LEU A 1 70 ? 1.155 3.341 -12.571 1.00 95.50 70 LEU A C 1
ATOM 518 O O . LEU A 1 70 ? 0.205 2.966 -13.258 1.00 95.50 70 LEU A O 1
ATOM 522 N N . THR A 1 71 ? 1.384 2.842 -11.365 1.00 96.56 71 THR A N 1
ATOM 523 C CA . THR A 1 71 ? 0.529 1.861 -10.704 1.00 96.56 71 THR A CA 1
ATOM 524 C C . THR A 1 71 ? -0.101 2.483 -9.471 1.00 96.56 71 THR A C 1
ATOM 526 O O . THR A 1 71 ? 0.590 3.074 -8.646 1.00 96.56 71 THR A O 1
ATOM 529 N N . LYS A 1 72 ? -1.422 2.353 -9.347 1.00 96.94 72 LYS A N 1
ATOM 530 C CA . LYS A 1 72 ? -2.211 2.765 -8.190 1.00 96.94 72 LYS A CA 1
ATOM 531 C C . LYS A 1 72 ? -2.666 1.543 -7.405 1.00 96.94 72 LYS A C 1
ATOM 533 O O . LYS A 1 72 ? -3.243 0.613 -7.966 1.00 96.94 72 LYS A O 1
ATOM 538 N N . LEU A 1 73 ? -2.452 1.590 -6.098 1.00 97.19 73 LEU A N 1
ATOM 539 C CA . LEU A 1 73 ? -2.917 0.606 -5.131 1.00 97.19 73 LEU A CA 1
ATOM 540 C C . LEU A 1 73 ? -4.010 1.247 -4.284 1.00 97.19 73 LEU A C 1
ATOM 542 O O . LEU A 1 73 ? -3.731 2.143 -3.488 1.00 97.19 73 LEU A O 1
ATOM 546 N N . ARG A 1 74 ? -5.250 0.791 -4.447 1.00 97.62 74 ARG A N 1
ATOM 547 C CA . ARG A 1 74 ? -6.375 1.225 -3.620 1.00 97.62 74 ARG A CA 1
ATOM 548 C C . ARG A 1 74 ? -6.601 0.220 -2.502 1.00 97.62 74 ARG A C 1
ATOM 550 O O . ARG A 1 74 ? -6.865 -0.948 -2.770 1.00 97.62 74 ARG A O 1
ATOM 557 N N . VAL A 1 75 ? -6.559 0.693 -1.265 1.00 97.81 75 VAL A N 1
ATOM 558 C CA . VAL A 1 75 ? -6.869 -0.080 -0.061 1.00 97.81 75 VAL A CA 1
ATOM 559 C C . VAL A 1 75 ? -8.222 0.378 0.452 1.00 97.81 75 VAL A C 1
ATOM 561 O O . VAL A 1 75 ? -8.441 1.573 0.636 1.00 97.81 75 VAL A O 1
ATOM 564 N N . SER A 1 76 ? -9.147 -0.554 0.645 1.00 97.88 76 SER A N 1
ATOM 565 C CA . SER A 1 76 ? -10.482 -0.269 1.181 1.00 97.88 76 SER A CA 1
ATOM 566 C C . SER A 1 76 ? -10.765 -1.194 2.350 1.00 97.88 76 SER A C 1
ATOM 568 O O . SER A 1 76 ? -10.655 -2.409 2.197 1.00 97.88 76 SER A O 1
ATOM 570 N N . CYS A 1 77 ? -11.133 -0.618 3.490 1.00 98.12 77 CYS A N 1
ATOM 571 C CA . CYS A 1 77 ? -11.365 -1.324 4.742 1.00 98.12 77 CYS A CA 1
ATOM 572 C C . CYS A 1 77 ? -12.762 -1.027 5.284 1.00 98.12 77 CYS A C 1
ATOM 574 O O . CYS A 1 77 ? -13.278 0.085 5.129 1.00 98.12 77 CYS A O 1
ATOM 576 N N . LYS A 1 78 ? -13.366 -2.024 5.932 1.00 97.94 78 LYS A N 1
ATOM 577 C CA . LYS A 1 78 ? -14.688 -1.927 6.555 1.00 97.94 78 LYS A CA 1
ATOM 578 C C . LYS A 1 78 ? -14.676 -2.546 7.949 1.00 97.94 78 LYS A C 1
ATOM 580 O O . LYS A 1 78 ? -14.138 -3.635 8.130 1.00 97.94 78 LYS A O 1
ATOM 585 N N . ASN A 1 79 ? -15.315 -1.889 8.911 1.00 95.69 79 ASN A N 1
ATOM 586 C CA . ASN A 1 79 ? -15.506 -2.410 10.263 1.00 95.69 79 ASN A CA 1
ATOM 587 C C . ASN A 1 79 ? -16.801 -1.869 10.867 1.00 95.69 79 ASN A C 1
ATOM 589 O O . ASN A 1 79 ? -16.994 -0.655 10.908 1.00 95.69 79 ASN A O 1
ATOM 593 N N . LYS A 1 80 ? -17.687 -2.763 11.328 1.00 91.62 80 LYS A N 1
ATOM 594 C CA . LYS A 1 80 ? -18.937 -2.423 12.038 1.00 91.62 80 LYS A CA 1
ATOM 595 C C . LYS A 1 80 ? -19.704 -1.249 11.394 1.00 91.62 80 LYS A C 1
ATOM 597 O O . LYS A 1 80 ? -20.042 -0.274 12.055 1.00 91.62 80 LYS A O 1
ATOM 602 N N . GLY A 1 81 ? -19.904 -1.310 10.074 1.00 89.25 81 GLY A N 1
ATOM 603 C CA . GLY A 1 81 ? -20.626 -0.288 9.299 1.00 89.25 81 GLY A CA 1
ATOM 604 C C . GLY A 1 81 ? -19.811 0.950 8.893 1.00 89.25 81 GLY A C 1
ATOM 605 O O . GLY A 1 81 ? -20.228 1.678 7.997 1.00 89.25 81 GLY A O 1
ATOM 606 N N . LYS A 1 82 ? -18.621 1.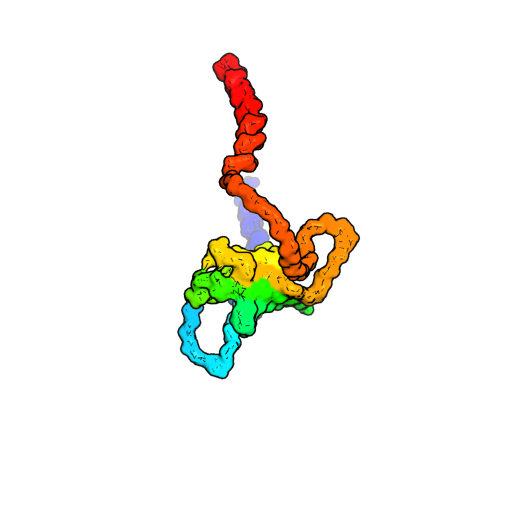174 9.462 1.00 94.00 82 LYS A N 1
ATOM 607 C CA . LYS A 1 82 ? -17.701 2.241 9.038 1.00 94.00 82 LYS A CA 1
ATOM 608 C C . LYS A 1 82 ? -16.806 1.746 7.910 1.00 94.00 82 LYS A C 1
ATOM 610 O O . LYS A 1 82 ? -16.321 0.616 7.946 1.00 94.00 82 LYS A O 1
ATOM 615 N N . SER A 1 83 ? -16.571 2.598 6.917 1.00 96.25 83 SER A N 1
ATOM 616 C CA . SER A 1 83 ? -15.674 2.307 5.797 1.00 96.25 83 SER A CA 1
ATOM 617 C C . SER A 1 83 ? -14.659 3.428 5.633 1.00 96.25 83 SER A C 1
ATOM 619 O O . SER A 1 83 ? -15.001 4.599 5.778 1.00 96.25 83 SER A O 1
ATOM 621 N N . TYR A 1 84 ? -13.425 3.070 5.303 1.00 96.88 84 TYR A N 1
ATOM 622 C CA . TYR A 1 84 ? -12.384 4.024 4.939 1.00 96.88 84 TYR A CA 1
ATOM 623 C C . TYR A 1 84 ? -11.528 3.457 3.809 1.00 96.88 84 TYR A C 1
ATOM 625 O O . TYR A 1 84 ? -11.495 2.248 3.566 1.00 96.88 84 TYR A O 1
ATOM 633 N N . SER A 1 85 ? -10.851 4.336 3.079 1.00 97.06 85 SER A N 1
ATOM 634 C CA . SER A 1 85 ? -9.975 3.930 1.986 1.00 97.06 85 SER A CA 1
ATOM 635 C C . SER A 1 85 ? -8.792 4.868 1.820 1.00 97.06 85 SER A C 1
ATOM 637 O O . SER A 1 85 ? -8.842 6.028 2.221 1.00 97.06 85 SER A O 1
ATOM 639 N N . CYS A 1 86 ? -7.733 4.359 1.209 1.00 97.25 86 CYS A N 1
ATOM 640 C CA . CYS A 1 86 ? -6.574 5.129 0.794 1.00 97.25 86 CYS A CA 1
ATOM 641 C C . CYS A 1 86 ? -6.045 4.618 -0.538 1.00 97.25 86 CYS A C 1
ATOM 643 O O . CYS A 1 86 ? -6.233 3.460 -0.910 1.00 97.25 86 CYS A O 1
ATOM 645 N N . THR A 1 87 ? -5.396 5.509 -1.272 1.00 96.88 87 THR A N 1
ATOM 646 C CA . THR A 1 87 ? -4.749 5.215 -2.541 1.00 96.88 87 THR A CA 1
ATOM 647 C C . THR A 1 87 ? -3.274 5.531 -2.411 1.00 96.88 87 THR A C 1
ATOM 649 O O . THR A 1 87 ? -2.907 6.598 -1.924 1.00 96.88 87 THR A O 1
ATOM 652 N N . TYR A 1 88 ? -2.447 4.609 -2.880 1.00 97.31 88 TYR A N 1
ATOM 653 C CA . TYR A 1 88 ? -1.016 4.789 -3.066 1.00 97.31 88 TYR A CA 1
ATOM 654 C C . TYR A 1 88 ? -0.700 4.747 -4.556 1.00 97.31 88 TYR A C 1
ATOM 656 O O . TYR A 1 88 ? -1.429 4.116 -5.324 1.00 97.31 88 TYR A O 1
ATOM 664 N N . GLN A 1 89 ? 0.391 5.378 -4.966 1.00 97.38 89 GLN A N 1
ATOM 665 C CA . GLN A 1 89 ? 0.870 5.356 -6.341 1.00 97.38 89 GLN A CA 1
ATOM 666 C C . GLN A 1 89 ? 2.391 5.209 -6.410 1.00 97.38 89 GLN A C 1
ATOM 668 O O . GLN A 1 89 ? 3.100 5.677 -5.523 1.00 97.38 89 GLN A O 1
ATOM 673 N N . GLY A 1 90 ? 2.880 4.566 -7.464 1.00 96.62 90 GLY A N 1
ATOM 674 C CA . GLY A 1 90 ? 4.306 4.337 -7.695 1.00 96.62 90 GLY A CA 1
ATOM 675 C C . GLY A 1 90 ? 4.563 3.727 -9.069 1.00 96.62 90 GLY A C 1
ATOM 676 O O . GLY A 1 90 ? 3.619 3.477 -9.822 1.00 96.62 90 GLY A O 1
ATOM 677 N N . LYS A 1 91 ? 5.831 3.469 -9.398 1.00 96.88 91 LYS A N 1
ATOM 678 C CA . LYS A 1 91 ? 6.256 2.845 -10.662 1.00 96.88 91 LYS A CA 1
ATOM 679 C C . LYS A 1 91 ? 6.981 1.512 -10.422 1.00 96.88 91 LYS A C 1
ATOM 681 O O . LYS A 1 91 ? 8.165 1.389 -10.736 1.00 96.88 91 LYS A O 1
ATOM 686 N N . PRO A 1 92 ? 6.307 0.477 -9.887 1.00 96.00 92 PRO A N 1
ATOM 687 C CA . PRO A 1 92 ? 6.962 -0.770 -9.485 1.00 96.00 92 PRO A CA 1
ATOM 688 C C . PRO A 1 92 ? 7.653 -1.506 -10.646 1.00 96.00 92 PRO A C 1
ATOM 690 O O . PRO A 1 92 ? 8.580 -2.270 -10.409 1.00 96.00 92 PRO A O 1
ATOM 693 N N . LYS A 1 93 ? 7.289 -1.218 -11.905 1.00 94.38 93 LYS A N 1
ATOM 694 C CA . LYS A 1 93 ? 7.972 -1.730 -13.107 1.00 94.38 93 LYS A CA 1
ATOM 695 C C . LYS A 1 93 ? 9.444 -1.309 -13.227 1.00 94.38 93 LYS A C 1
ATOM 697 O O . LYS A 1 93 ? 10.203 -2.000 -13.893 1.00 94.38 93 LYS A O 1
ATOM 702 N N . LEU A 1 94 ? 9.864 -0.230 -12.558 1.00 94.56 94 LEU A N 1
ATOM 703 C CA . LEU A 1 94 ? 11.278 0.168 -12.479 1.00 94.56 94 LEU A CA 1
ATOM 704 C C . LEU A 1 94 ? 12.121 -0.795 -11.621 1.00 94.56 94 LEU A C 1
ATOM 706 O O . LEU A 1 94 ? 13.346 -0.725 -11.615 1.00 94.56 94 LEU A O 1
ATOM 710 N N . CYS A 1 95 ? 11.475 -1.706 -10.894 1.00 94.75 95 CYS A N 1
ATOM 711 C CA . CYS A 1 95 ? 12.111 -2.781 -10.155 1.00 94.75 95 CYS A CA 1
ATOM 712 C C . CYS A 1 95 ? 11.979 -4.102 -10.925 1.00 94.75 95 CYS A C 1
ATOM 714 O O . CYS A 1 95 ? 10.882 -4.635 -11.068 1.00 94.75 95 CYS A O 1
ATOM 716 N N . ARG A 1 96 ? 13.099 -4.695 -11.359 1.00 94.44 96 ARG A N 1
ATOM 717 C CA . ARG A 1 96 ? 13.087 -5.960 -12.125 1.00 94.44 96 ARG A CA 1
ATOM 718 C C . ARG A 1 96 ? 12.392 -7.108 -11.382 1.00 94.44 96 ARG A C 1
ATOM 720 O O . ARG A 1 96 ? 11.650 -7.869 -11.995 1.00 94.44 96 ARG A O 1
ATOM 727 N N . SER A 1 97 ? 12.578 -7.204 -10.064 1.00 94.88 97 SER A N 1
ATOM 728 C CA . SER A 1 97 ? 11.947 -8.238 -9.231 1.00 94.88 97 SER A CA 1
ATOM 729 C C . SER A 1 97 ? 10.417 -8.193 -9.289 1.00 94.88 97 SER A C 1
ATOM 731 O O . SER A 1 97 ? 9.774 -9.234 -9.165 1.00 94.88 97 SER A O 1
ATOM 733 N N . TYR A 1 98 ? 9.822 -7.006 -9.476 1.00 94.81 98 TYR A N 1
ATOM 734 C CA . TYR A 1 98 ? 8.370 -6.847 -9.577 1.00 94.81 98 TYR A CA 1
ATOM 735 C C . TYR A 1 98 ? 7.814 -7.548 -10.814 1.00 94.81 98 TYR A C 1
ATOM 737 O O . TYR A 1 98 ? 6.810 -8.243 -10.706 1.00 94.81 98 TYR A O 1
ATOM 745 N N . SER A 1 99 ? 8.476 -7.409 -11.966 1.00 91.25 99 SER A N 1
ATOM 746 C CA . SER A 1 99 ? 8.027 -8.032 -13.216 1.00 91.25 99 SER A CA 1
ATOM 747 C C . SER A 1 99 ? 7.976 -9.558 -13.122 1.00 91.25 99 SER A C 1
ATOM 749 O O . SER A 1 99 ? 7.112 -10.172 -13.735 1.00 91.25 99 SER A O 1
ATOM 751 N N . ASN A 1 100 ? 8.853 -10.158 -12.310 1.00 93.06 100 ASN A N 1
ATOM 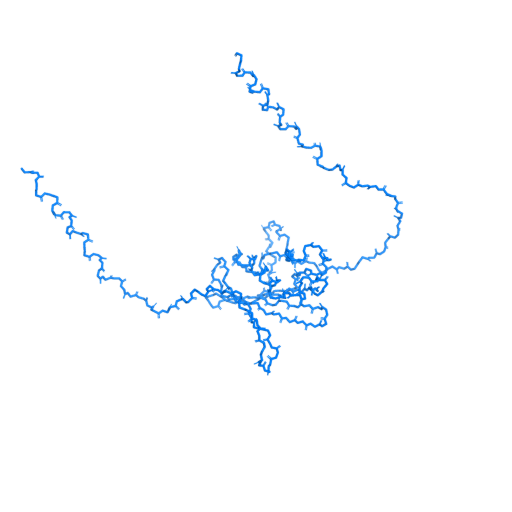752 C CA . ASN A 1 100 ? 8.870 -11.602 -12.083 1.00 93.06 100 ASN A CA 1
ATOM 753 C C . ASN A 1 100 ? 7.763 -12.057 -11.120 1.00 93.06 100 ASN A C 1
ATOM 755 O O . ASN A 1 100 ? 7.208 -13.138 -11.287 1.00 93.06 100 ASN A O 1
ATOM 759 N N . ASN A 1 101 ? 7.457 -11.268 -10.083 1.00 94.44 101 ASN A N 1
ATOM 760 C CA . ASN A 1 101 ? 6.450 -11.631 -9.083 1.00 94.44 101 ASN A CA 1
ATOM 761 C C . ASN A 1 101 ? 5.684 -10.399 -8.558 1.00 94.44 101 ASN A C 1
ATOM 763 O O . ASN A 1 101 ? 5.931 -9.927 -7.439 1.00 94.44 101 ASN A O 1
ATOM 767 N N . PRO A 1 102 ? 4.722 -9.871 -9.338 1.00 93.81 102 PRO A N 1
ATOM 768 C CA . PRO A 1 102 ? 4.017 -8.641 -8.985 1.00 93.81 102 PRO A CA 1
ATOM 769 C C . PRO A 1 102 ? 3.118 -8.827 -7.760 1.00 93.81 102 PRO A C 1
ATOM 771 O O . PRO A 1 102 ? 2.952 -7.910 -6.956 1.00 93.81 102 PRO A O 1
ATOM 774 N N . ARG A 1 103 ? 2.572 -10.033 -7.565 1.00 94.50 103 ARG A N 1
ATOM 775 C CA . ARG A 1 103 ? 1.739 -10.350 -6.402 1.00 94.50 103 ARG A CA 1
ATOM 776 C C . ARG A 1 103 ? 2.542 -10.245 -5.108 1.00 94.50 103 ARG A C 1
ATOM 778 O O . ARG A 1 103 ? 2.080 -9.606 -4.165 1.00 94.50 103 ARG A O 1
ATOM 785 N N . HIS A 1 104 ? 3.761 -10.788 -5.081 1.00 95.81 104 HIS A N 1
ATOM 786 C CA . HIS A 1 104 ? 4.622 -10.742 -3.899 1.00 95.81 104 HIS A CA 1
ATOM 787 C C . HIS A 1 104 ? 4.958 -9.309 -3.461 1.00 95.81 104 HIS A C 1
ATOM 789 O O . HIS A 1 104 ? 4.963 -9.026 -2.263 1.00 95.81 104 HIS A O 1
ATOM 795 N N . TYR A 1 105 ? 5.135 -8.383 -4.408 1.00 96.62 105 TYR A N 1
ATOM 796 C CA . TYR A 1 105 ? 5.353 -6.963 -4.114 1.00 96.62 105 TYR A CA 1
ATOM 797 C C . TYR A 1 105 ? 4.223 -6.373 -3.264 1.00 96.62 105 TYR A C 1
ATOM 799 O O . TYR A 1 105 ? 4.466 -5.804 -2.198 1.00 96.62 105 TYR A O 1
ATOM 807 N N . PHE A 1 106 ? 2.969 -6.560 -3.686 1.00 96.81 106 PHE A N 1
ATOM 808 C CA . PHE A 1 106 ? 1.813 -6.052 -2.943 1.00 96.81 106 PHE A CA 1
ATOM 809 C C . PHE A 1 106 ? 1.538 -6.849 -1.670 1.00 96.81 106 PHE A C 1
ATOM 811 O O . PHE A 1 106 ? 1.089 -6.284 -0.674 1.00 96.81 106 PHE A O 1
ATOM 818 N N . THR A 1 107 ? 1.867 -8.139 -1.653 1.00 97.19 107 THR A N 1
ATOM 819 C CA . THR A 1 107 ? 1.817 -8.955 -0.441 1.00 97.19 107 THR A CA 1
ATOM 820 C C . THR A 1 107 ? 2.766 -8.419 0.639 1.00 97.19 107 THR A C 1
ATOM 822 O O . THR A 1 107 ? 2.352 -8.320 1.790 1.00 97.19 107 THR A O 1
ATOM 825 N N . GLN A 1 108 ? 3.985 -7.975 0.302 1.00 97.25 108 GLN A N 1
ATOM 826 C CA . GLN A 1 108 ? 4.887 -7.322 1.269 1.00 97.25 108 GLN A CA 1
ATOM 827 C C . GLN A 1 108 ? 4.288 -6.041 1.865 1.00 97.25 108 GLN A C 1
ATOM 829 O O . GLN A 1 108 ? 4.358 -5.828 3.075 1.00 97.25 108 GLN A O 1
ATOM 834 N N . ILE A 1 109 ? 3.633 -5.220 1.041 1.00 97.12 109 ILE A N 1
ATOM 835 C CA . ILE A 1 109 ? 2.917 -4.023 1.506 1.00 97.12 109 ILE A CA 1
ATOM 836 C C . ILE A 1 109 ? 1.761 -4.412 2.440 1.00 97.12 109 ILE A C 1
ATOM 838 O O . ILE A 1 109 ? 1.585 -3.812 3.502 1.00 97.12 109 ILE A O 1
ATOM 842 N N . MET A 1 110 ? 1.007 -5.456 2.088 1.00 97.56 110 MET A N 1
ATOM 843 C CA . MET A 1 110 ? -0.069 -6.000 2.919 1.00 97.56 110 MET A CA 1
ATOM 844 C C . MET A 1 110 ? 0.422 -6.440 4.299 1.00 97.56 110 MET A C 1
ATOM 846 O O . MET A 1 110 ? -0.209 -6.094 5.302 1.00 97.56 110 MET A O 1
ATOM 850 N N . TRP A 1 111 ? 1.574 -7.112 4.379 1.00 97.12 111 TRP A N 1
ATOM 851 C CA . TRP A 1 111 ? 2.168 -7.514 5.658 1.00 97.12 111 TRP A CA 1
ATOM 852 C C . TRP A 1 111 ? 2.522 -6.331 6.563 1.00 97.12 111 TRP A C 1
ATOM 854 O O . TRP A 1 111 ? 2.481 -6.470 7.785 1.00 97.12 111 TRP A O 1
ATOM 864 N N . GLU A 1 112 ? 2.835 -5.164 6.006 1.00 96.06 112 GLU A N 1
ATOM 865 C CA . GLU A 1 112 ? 3.024 -3.947 6.797 1.00 96.06 112 GLU A CA 1
ATOM 866 C C . GLU A 1 112 ? 1.678 -3.329 7.205 1.00 96.06 112 GLU A C 1
ATOM 868 O O . GLU A 1 112 ? 1.504 -2.927 8.354 1.00 96.06 112 GLU A O 1
ATOM 873 N N . MET A 1 113 ? 0.691 -3.298 6.303 1.00 96.38 113 MET A N 1
ATOM 874 C CA . MET A 1 113 ? -0.631 -2.716 6.577 1.00 96.38 113 MET A CA 1
ATOM 875 C C . MET A 1 113 ? -1.451 -3.486 7.617 1.00 96.38 113 MET A C 1
ATOM 877 O O . MET A 1 113 ? -2.199 -2.866 8.376 1.00 96.38 113 MET A O 1
ATOM 881 N N . ARG A 1 114 ? -1.304 -4.815 7.704 1.00 97.06 114 ARG A N 1
ATOM 882 C CA . ARG A 1 114 ? -1.992 -5.632 8.725 1.00 97.06 114 ARG A CA 1
ATOM 883 C C . ARG A 1 114 ? -1.547 -5.316 10.157 1.00 97.06 114 ARG A C 1
ATOM 885 O O . ARG A 1 114 ? -2.275 -5.608 11.098 1.00 97.06 114 ARG A O 1
ATOM 892 N N . LYS A 1 115 ? -0.351 -4.742 10.332 1.00 96.06 115 LYS A N 1
ATOM 893 C CA . LYS A 1 115 ? 0.216 -4.412 11.653 1.00 96.06 115 LYS A CA 1
ATOM 894 C C . LYS A 1 115 ? -0.412 -3.147 12.249 1.00 96.06 115 LYS A C 1
ATOM 896 O O . LYS A 1 115 ? -0.248 -2.882 13.438 1.00 96.06 115 LYS A O 1
ATOM 901 N N . LEU A 1 116 ? -1.121 -2.370 11.432 1.00 95.75 116 LEU A N 1
ATOM 902 C CA . LEU A 1 116 ? -1.707 -1.087 11.800 1.00 95.75 116 LEU A CA 1
ATOM 903 C C . LEU A 1 116 ? -3.107 -1.262 12.399 1.00 95.75 116 LEU A C 1
ATOM 905 O O . LEU A 1 116 ? -3.824 -2.198 12.049 1.00 95.75 116 LEU A O 1
ATOM 909 N N . GLN A 1 117 ? -3.508 -0.327 13.267 1.00 94.50 117 GLN A N 1
ATOM 910 C CA . GLN A 1 117 ? -4.897 -0.227 13.736 1.00 94.50 117 GLN A CA 1
ATOM 911 C C . GLN A 1 117 ? -5.822 0.267 12.621 1.00 94.50 117 GLN A C 1
ATOM 913 O O . GLN A 1 117 ? -6.894 -0.278 12.418 1.00 94.50 117 GLN A O 1
ATOM 918 N N . ASN A 1 118 ? -5.376 1.267 11.862 1.00 94.56 118 ASN A N 1
ATOM 919 C CA . ASN A 1 118 ? -6.017 1.719 10.637 1.00 94.56 118 ASN A CA 1
ATOM 920 C C . ASN A 1 118 ? -5.009 1.573 9.495 1.00 94.56 118 ASN A C 1
ATOM 922 O O . ASN A 1 118 ? -3.914 2.137 9.558 1.00 94.56 118 ASN A O 1
ATOM 926 N N . SER A 1 119 ? -5.361 0.834 8.444 1.00 95.69 119 SER A N 1
ATOM 927 C CA . SER A 1 119 ? -4.413 0.520 7.365 1.00 95.69 119 SER A CA 1
ATOM 928 C C . SER A 1 119 ? -3.997 1.732 6.521 1.00 95.69 119 SER A C 1
ATOM 930 O O . SER A 1 119 ? -3.013 1.643 5.795 1.00 95.69 119 SER A O 1
ATOM 932 N N . CYS A 1 120 ? -4.700 2.861 6.642 1.00 93.62 120 CYS A N 1
ATOM 933 C CA . CYS A 1 120 ? -4.431 4.107 5.925 1.00 93.62 120 CYS A CA 1
ATOM 934 C C . CYS A 1 120 ? -3.713 5.176 6.764 1.00 93.62 120 CYS A C 1
ATOM 936 O O . CYS A 1 120 ? -3.365 6.222 6.226 1.00 93.62 120 CYS A O 1
ATOM 938 N N . GLN A 1 121 ? -3.472 4.929 8.056 1.00 89.56 121 GLN A N 1
ATOM 939 C CA . GLN A 1 121 ? -2.738 5.833 8.963 1.00 89.56 121 GLN A CA 1
ATOM 940 C C . GLN A 1 121 ? -1.280 5.392 9.186 1.00 89.56 121 GLN A C 1
ATOM 942 O O . GLN A 1 121 ? -0.643 5.766 10.165 1.00 89.56 121 GLN A O 1
ATOM 947 N N . GLY A 1 122 ? -0.774 4.518 8.317 1.00 83.69 122 GLY A N 1
ATOM 948 C CA . GLY A 1 122 ? 0.561 3.948 8.430 1.00 83.69 122 GLY A CA 1
ATOM 949 C C . GLY A 1 122 ? 1.642 4.784 7.765 1.00 83.69 122 GLY A C 1
ATOM 950 O O . GLY A 1 122 ? 1.689 6.006 7.851 1.00 83.69 122 GLY A O 1
ATOM 951 N N . ARG A 1 123 ? 2.541 4.084 7.075 1.00 88.25 123 ARG A N 1
ATOM 952 C CA . ARG A 1 123 ? 3.642 4.709 6.349 1.00 88.25 123 ARG A CA 1
ATOM 953 C C . ARG A 1 123 ? 3.102 5.500 5.155 1.00 88.25 123 ARG A C 1
ATOM 955 O O . ARG A 1 123 ? 2.271 4.999 4.398 1.00 88.25 123 ARG A O 1
ATOM 962 N N . CYS A 1 124 ? 3.664 6.687 4.931 1.00 91.50 124 CYS A N 1
ATOM 963 C CA . CYS A 1 124 ? 3.422 7.453 3.707 1.00 91.50 124 CYS A CA 1
ATOM 964 C C . CYS A 1 124 ? 4.073 6.809 2.484 1.00 91.50 124 CYS A C 1
ATOM 966 O O . CYS A 1 124 ? 3.582 6.976 1.376 1.00 91.50 124 CYS A O 1
ATOM 968 N N . THR A 1 125 ? 5.150 6.049 2.686 1.00 94.62 125 THR A N 1
ATOM 969 C CA . THR A 1 125 ? 5.856 5.341 1.620 1.00 94.62 125 THR A CA 1
ATOM 970 C C . THR A 1 125 ? 6.107 3.904 2.044 1.00 94.62 125 THR A C 1
ATOM 972 O O . THR A 1 125 ? 6.685 3.652 3.105 1.00 94.62 125 THR A O 1
ATOM 975 N N . TYR A 1 126 ? 5.707 2.958 1.202 1.00 95.56 126 TYR A N 1
ATOM 976 C CA . TYR A 1 126 ? 6.049 1.553 1.351 1.00 95.56 126 TYR A CA 1
ATOM 977 C C . TYR A 1 126 ? 7.204 1.205 0.428 1.00 95.56 126 TYR A C 1
ATOM 979 O O . TYR A 1 126 ? 7.121 1.438 -0.780 1.00 95.56 126 TYR A O 1
ATOM 987 N N . LYS A 1 127 ? 8.254 0.622 1.021 1.00 94.75 127 LYS A N 1
ATOM 988 C CA . LYS A 1 127 ? 9.426 0.133 0.302 1.00 94.75 127 LYS A CA 1
ATOM 989 C C . LYS A 1 127 ? 9.549 -1.389 0.387 1.00 94.75 127 LYS A C 1
ATOM 991 O O . LYS A 1 127 ? 10.149 -1.878 1.346 1.00 94.75 127 LYS A O 1
ATOM 996 N N . PRO A 1 128 ? 8.949 -2.154 -0.544 1.00 95.19 128 PRO A N 1
ATOM 997 C CA . PRO A 1 128 ? 9.080 -3.606 -0.550 1.00 95.19 128 PRO A CA 1
ATOM 998 C C . PRO A 1 128 ? 10.545 -4.031 -0.638 1.00 95.19 128 PRO A C 1
ATOM 1000 O O . PRO A 1 128 ? 11.303 -3.540 -1.475 1.00 95.19 128 PRO A O 1
ATOM 1003 N N . LEU A 1 129 ? 10.932 -4.982 0.207 1.00 94.75 129 LEU A N 1
ATOM 1004 C CA . LEU A 1 129 ? 12.285 -5.521 0.311 1.00 94.75 129 LEU A CA 1
ATOM 1005 C C . LEU A 1 129 ? 12.804 -6.043 -1.034 1.00 94.75 129 LEU A C 1
ATOM 1007 O O . LEU A 1 129 ? 13.970 -5.843 -1.361 1.00 94.75 129 LEU A O 1
ATOM 1011 N N . MET A 1 130 ? 11.931 -6.647 -1.847 1.00 94.75 130 MET A N 1
ATOM 1012 C CA . MET A 1 130 ? 12.298 -7.152 -3.179 1.00 94.75 130 MET A CA 1
ATOM 1013 C C . MET A 1 130 ? 12.746 -6.055 -4.161 1.00 94.75 130 MET A C 1
ATOM 1015 O O . MET A 1 130 ? 13.336 -6.363 -5.195 1.00 94.75 130 MET A O 1
ATOM 1019 N N . CYS A 1 131 ? 12.472 -4.789 -3.835 1.00 94.81 131 CYS A N 1
ATOM 1020 C CA . CYS A 1 131 ? 12.829 -3.602 -4.606 1.00 94.81 131 CYS A CA 1
ATOM 1021 C C . CYS A 1 131 ? 13.714 -2.635 -3.806 1.00 94.81 131 CYS A C 1
ATOM 1023 O O . CYS A 1 131 ? 13.740 -1.439 -4.095 1.00 94.81 131 CYS A O 1
ATOM 1025 N N . ARG A 1 132 ? 14.451 -3.141 -2.805 1.00 90.44 132 ARG A N 1
ATOM 1026 C CA . ARG A 1 132 ? 15.328 -2.334 -1.939 1.00 90.44 132 ARG A CA 1
ATOM 1027 C C . ARG A 1 132 ? 16.401 -1.560 -2.713 1.00 90.44 132 ARG A C 1
ATOM 1029 O O . ARG A 1 132 ? 16.752 -0.465 -2.294 1.00 90.44 132 ARG A O 1
ATOM 1036 N N . SER A 1 133 ? 16.891 -2.119 -3.818 1.00 89.88 133 SER A N 1
ATOM 1037 C CA . SER A 1 133 ? 17.922 -1.507 -4.673 1.00 89.88 133 SER A CA 1
ATOM 1038 C C . SER A 1 133 ? 17.353 -0.713 -5.855 1.00 89.88 133 SER A C 1
ATOM 1040 O O . SER A 1 133 ? 18.118 -0.219 -6.676 1.00 89.88 133 SER A O 1
ATOM 1042 N N . ALA A 1 134 ? 16.026 -0.636 -5.993 1.00 91.62 134 ALA A N 1
ATOM 1043 C CA . ALA A 1 134 ? 15.392 0.129 -7.063 1.00 91.62 134 ALA A CA 1
ATOM 1044 C C . ALA A 1 134 ? 15.366 1.629 -6.729 1.00 91.62 134 ALA A C 1
ATOM 1046 O O . ALA A 1 134 ? 15.529 2.026 -5.573 1.00 91.62 134 ALA A O 1
ATOM 1047 N N . THR A 1 135 ? 15.111 2.464 -7.738 1.00 92.50 135 THR A N 1
ATOM 1048 C CA . THR A 1 135 ? 14.929 3.908 -7.543 1.00 92.50 135 THR A CA 1
ATOM 1049 C C . THR A 1 135 ? 13.733 4.201 -6.631 1.00 92.50 135 THR A C 1
ATOM 1051 O O . THR A 1 135 ? 12.810 3.389 -6.492 1.00 92.50 135 THR A O 1
ATOM 1054 N N . ASP A 1 136 ? 13.716 5.381 -6.005 1.00 91.75 136 ASP A N 1
ATOM 1055 C CA . ASP A 1 136 ? 12.615 5.781 -5.117 1.00 91.75 136 ASP A CA 1
ATOM 1056 C C . ASP A 1 136 ? 11.261 5.880 -5.848 1.00 91.75 136 ASP A C 1
ATOM 1058 O O . ASP A 1 136 ? 10.206 5.709 -5.240 1.00 91.75 136 ASP A O 1
ATOM 1062 N N . GLU A 1 137 ? 11.275 6.054 -7.171 1.00 91.94 137 GLU A N 1
ATOM 1063 C CA . GLU A 1 137 ? 10.075 6.024 -8.013 1.00 91.94 137 GLU A CA 1
ATOM 1064 C C . GLU A 1 137 ? 9.409 4.641 -8.072 1.00 91.94 137 GLU A C 1
ATOM 1066 O O . GLU A 1 137 ? 8.207 4.548 -8.323 1.00 91.94 137 GLU A O 1
ATOM 1071 N N . ALA A 1 138 ? 10.161 3.562 -7.820 1.00 93.62 138 ALA A N 1
ATOM 1072 C CA . ALA A 1 138 ? 9.632 2.199 -7.779 1.00 93.62 138 ALA A CA 1
ATOM 1073 C C . ALA A 1 138 ? 8.813 1.899 -6.514 1.00 93.62 138 ALA A C 1
ATOM 1075 O O . ALA A 1 138 ? 8.168 0.851 -6.426 1.00 93.62 138 ALA A O 1
ATOM 1076 N N . GLN A 1 139 ? 8.859 2.788 -5.522 1.00 94.75 139 GLN A N 1
ATOM 1077 C CA . GLN A 1 139 ? 8.206 2.632 -4.226 1.00 94.75 139 GLN A CA 1
ATOM 1078 C C . GLN A 1 139 ? 6.750 3.123 -4.294 1.00 94.75 139 GLN A C 1
ATOM 1080 O O . GLN A 1 139 ? 6.393 3.932 -5.150 1.00 94.75 139 GLN A O 1
ATOM 1085 N N . MET A 1 140 ? 5.892 2.659 -3.380 1.00 95.81 140 MET A N 1
ATOM 1086 C CA . MET A 1 140 ? 4.490 3.096 -3.327 1.00 95.81 140 MET A CA 1
ATOM 1087 C C . MET A 1 140 ? 4.322 4.242 -2.336 1.00 95.81 140 MET A C 1
ATOM 1089 O O . MET A 1 140 ? 4.549 4.060 -1.141 1.00 95.81 140 MET A O 1
ATOM 1093 N N . VAL A 1 141 ? 3.872 5.398 -2.815 1.00 96.06 141 VAL A N 1
ATOM 1094 C CA . VAL A 1 141 ? 3.699 6.626 -2.028 1.00 96.06 141 VAL A CA 1
ATOM 1095 C C . VAL A 1 141 ? 2.218 6.951 -1.871 1.00 96.06 141 VAL A C 1
ATOM 1097 O O . VAL A 1 141 ? 1.435 6.799 -2.807 1.00 96.06 141 VAL A O 1
ATOM 1100 N N . PHE A 1 142 ? 1.820 7.381 -0.679 1.00 95.81 142 PHE A N 1
ATOM 1101 C CA . PHE A 1 142 ? 0.461 7.790 -0.363 1.00 95.81 142 PHE A CA 1
ATOM 1102 C C . PHE A 1 142 ? 0.015 8.924 -1.290 1.00 95.81 142 PHE A C 1
ATOM 1104 O O . PHE A 1 142 ? 0.752 9.877 -1.530 1.00 95.81 142 PHE A O 1
ATOM 1111 N N . TYR A 1 143 ? -1.200 8.807 -1.813 1.00 95.00 143 TYR A N 1
ATOM 1112 C CA . TYR A 1 143 ? -1.790 9.773 -2.731 1.00 95.00 143 TYR A CA 1
ATOM 1113 C C . TYR A 1 143 ? -3.008 10.460 -2.115 1.00 95.00 143 TYR A C 1
ATOM 1115 O O . TYR A 1 143 ? -3.098 11.684 -2.120 1.00 95.00 143 TYR A O 1
ATOM 1123 N N . SER A 1 144 ? -3.958 9.689 -1.583 1.00 94.50 144 SER A N 1
ATOM 1124 C CA . SER A 1 144 ? -5.184 10.239 -0.999 1.00 94.50 144 SER A CA 1
ATOM 1125 C C . SER A 1 144 ? -5.889 9.242 -0.085 1.00 94.50 144 SER A C 1
ATOM 1127 O O . SER A 1 144 ? -5.666 8.035 -0.185 1.00 94.50 144 SER A O 1
ATOM 1129 N N . SER A 1 145 ? -6.773 9.731 0.787 1.00 95.38 145 SER A N 1
ATOM 1130 C CA . SER A 1 145 ? -7.653 8.905 1.620 1.00 95.38 145 SER A CA 1
ATOM 1131 C C . SER A 1 145 ? -9.073 9.457 1.704 1.00 95.38 145 SER A C 1
ATOM 1133 O O . SER A 1 145 ? -9.337 10.619 1.383 1.00 95.38 145 SER A O 1
ATOM 1135 N N . TRP A 1 146 ? -9.995 8.589 2.117 1.00 92.44 146 TRP A N 1
ATOM 1136 C CA . TRP A 1 146 ? -11.378 8.925 2.418 1.00 92.44 146 TRP A CA 1
ATOM 1137 C C . TRP A 1 146 ? -11.862 8.182 3.682 1.00 92.44 146 TRP A C 1
ATOM 1139 O O . TRP A 1 146 ? -11.647 6.968 3.763 1.00 92.44 146 TRP A O 1
ATOM 1149 N N . PRO A 1 147 ? -12.540 8.857 4.631 1.00 90.62 147 PRO A N 1
ATOM 1150 C CA . PRO A 1 147 ? -12.682 10.314 4.707 1.00 90.62 147 PRO A CA 1
ATOM 1151 C C . PRO A 1 147 ? -11.306 10.990 4.792 1.00 90.62 147 PRO A C 1
ATOM 1153 O O . PRO A 1 147 ? -10.327 10.350 5.183 1.00 90.62 147 PRO A O 1
ATOM 1156 N N . LYS A 1 148 ? -11.208 12.256 4.361 1.00 81.88 148 LYS A N 1
ATOM 1157 C CA . LYS A 1 148 ? -9.945 12.996 4.480 1.00 81.88 148 LYS A CA 1
ATOM 1158 C C . LYS A 1 148 ? -9.547 12.993 5.953 1.00 81.88 148 LYS A C 1
ATOM 1160 O O . LYS A 1 148 ? -10.334 13.405 6.801 1.00 81.88 148 LYS A O 1
ATOM 1165 N N . ILE A 1 149 ? -8.346 12.510 6.241 1.00 70.56 149 ILE A N 1
ATOM 1166 C CA . ILE A 1 149 ? -7.764 12.631 7.574 1.00 70.56 149 ILE A CA 1
ATOM 1167 C C . ILE A 1 149 ? -7.471 14.127 7.740 1.00 70.56 149 ILE A C 1
ATOM 1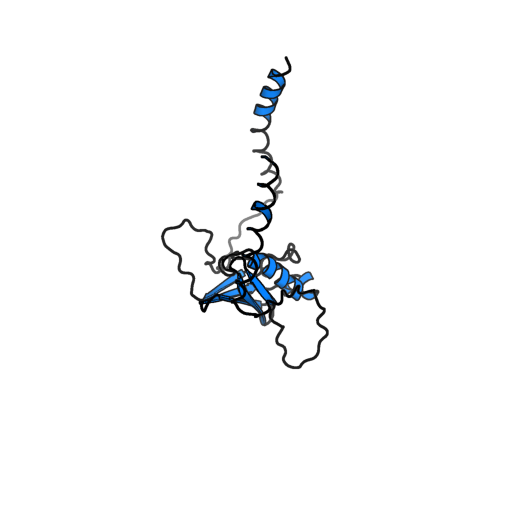169 O O . ILE A 1 149 ? -6.615 14.664 7.045 1.00 70.56 149 ILE A O 1
ATOM 1173 N N . GLN A 1 150 ? -8.288 14.824 8.533 1.00 53.47 150 GLN A N 1
ATOM 1174 C CA . GLN A 1 150 ? -8.035 16.211 8.913 1.00 53.47 150 GLN A CA 1
ATOM 1175 C C . GLN A 1 150 ? -7.000 16.205 10.034 1.00 53.47 150 GLN A C 1
ATOM 1177 O O . GLN A 1 150 ? -7.226 15.566 11.064 1.00 53.47 150 GLN A O 1
ATOM 1182 N N . ASN A 1 151 ? -5.897 16.925 9.830 1.00 46.72 151 ASN A N 1
ATOM 1183 C CA . ASN A 1 151 ? -4.903 17.207 10.858 1.00 46.72 151 ASN A CA 1
ATOM 1184 C C . ASN A 1 151 ? -5.638 17.738 12.101 1.00 46.72 151 ASN A C 1
ATOM 1186 O O . ASN A 1 151 ? -6.262 18.801 12.042 1.00 46.72 151 ASN A O 1
ATOM 1190 N N . GLN A 1 152 ? -5.609 17.012 13.220 1.00 41.44 152 GLN A N 1
ATOM 1191 C CA . GLN A 1 152 ? -6.100 17.563 14.482 1.00 41.44 152 GLN A CA 1
ATOM 1192 C C . GLN A 1 152 ? -5.058 18.557 15.019 1.00 41.44 152 GLN A C 1
ATOM 1194 O O . GLN A 1 152 ? -3.914 18.152 15.248 1.00 41.44 152 GLN A O 1
ATOM 1199 N N . PRO A 1 153 ? -5.408 19.834 15.258 1.00 33.78 153 PRO A N 1
ATOM 1200 C CA . PRO A 1 153 ? -4.510 20.761 15.931 1.00 33.78 153 PRO A CA 1
ATOM 1201 C C . PRO A 1 153 ? -4.419 20.346 17.406 1.00 33.78 153 PRO A C 1
ATOM 1203 O O . PRO A 1 153 ? -5.375 20.508 18.157 1.00 33.78 153 PRO A O 1
ATOM 1206 N N . GLY A 1 154 ? -3.295 19.751 17.820 1.00 38.53 154 GLY A N 1
ATOM 1207 C CA . GLY A 1 154 ? -3.042 19.477 19.242 1.00 38.53 154 GLY A CA 1
ATOM 1208 C C . GLY A 1 154 ? -2.215 18.237 19.587 1.00 38.53 154 GLY A C 1
ATOM 1209 O O . GLY A 1 154 ? -1.880 18.057 20.754 1.00 38.53 154 GLY A O 1
ATOM 1210 N N . LYS A 1 155 ? -1.841 17.385 18.624 1.00 35.38 155 LYS A N 1
ATOM 1211 C CA . LYS A 1 155 ? -0.865 16.305 18.862 1.00 35.38 155 LYS A CA 1
ATOM 1212 C C . LYS A 1 155 ? 0.328 16.461 17.931 1.00 35.38 155 LYS A C 1
ATOM 1214 O O . LYS A 1 155 ? 0.155 16.653 16.732 1.00 35.38 155 LYS A O 1
ATOM 1219 N N . ALA A 1 156 ? 1.529 16.411 18.508 1.00 33.12 156 ALA A N 1
ATOM 1220 C CA . ALA A 1 156 ? 2.799 16.547 17.802 1.00 33.12 156 ALA A CA 1
ATOM 1221 C C . ALA A 1 156 ? 2.830 15.689 16.514 1.00 33.12 156 ALA A C 1
ATOM 1223 O O . ALA A 1 156 ? 2.348 14.550 16.519 1.00 33.12 156 ALA A O 1
ATOM 1224 N N . PRO A 1 157 ? 3.365 16.223 15.402 1.00 37.84 157 PRO A N 1
ATOM 1225 C CA . PRO A 1 157 ? 3.109 15.698 14.071 1.00 37.84 157 PRO A CA 1
ATOM 1226 C C . PRO A 1 157 ? 3.872 14.391 13.854 1.00 37.84 157 PRO A C 1
ATOM 1228 O O . PRO A 1 157 ? 5.078 14.372 13.602 1.00 37.84 157 PRO A O 1
ATOM 1231 N N . THR A 1 158 ? 3.153 13.271 13.875 1.00 42.41 158 THR A N 1
ATOM 1232 C CA . THR A 1 158 ? 3.648 12.046 13.243 1.00 42.41 158 THR A CA 1
ATOM 1233 C C . THR A 1 158 ? 3.535 12.258 11.739 1.00 42.41 158 THR A C 1
ATOM 1235 O O . THR A 1 158 ? 2.486 11.973 11.181 1.00 42.41 158 THR A O 1
ATOM 1238 N N . LYS A 1 159 ? 4.577 12.857 11.136 1.00 50.69 159 LYS A N 1
ATOM 1239 C CA . LYS A 1 159 ? 4.809 13.080 9.691 1.00 50.69 159 LYS A CA 1
ATOM 1240 C C . LYS A 1 159 ? 3.599 12.724 8.820 1.00 50.69 159 LYS A C 1
ATOM 1242 O O . LYS A 1 159 ? 3.544 11.662 8.205 1.00 50.69 159 LYS A O 1
ATOM 1247 N N . GLU A 1 160 ? 2.617 13.614 8.844 1.00 50.75 160 GLU A N 1
ATOM 1248 C CA . GLU A 1 160 ? 1.346 13.448 8.157 1.00 50.75 160 GLU A CA 1
ATOM 1249 C C . GLU A 1 160 ? 1.612 13.452 6.647 1.00 50.75 160 GLU A C 1
ATOM 1251 O O . GLU A 1 160 ? 2.406 14.255 6.154 1.00 50.75 160 GLU A O 1
ATOM 1256 N N . CYS A 1 161 ? 1.022 12.497 5.923 1.00 57.66 161 CYS A N 1
ATOM 1257 C CA . CYS A 1 161 ? 1.328 12.184 4.523 1.00 57.66 161 CYS A CA 1
ATOM 1258 C C . CYS A 1 161 ? 0.793 13.233 3.536 1.00 57.66 161 CYS A C 1
ATOM 1260 O O . CYS A 1 161 ? 0.060 12.912 2.603 1.00 57.66 161 CYS A O 1
ATOM 1262 N N . SER A 1 162 ? 1.158 14.494 3.739 1.00 44.38 162 SER A N 1
ATOM 1263 C CA . SER A 1 162 ? 0.851 15.610 2.862 1.00 44.38 162 SER A CA 1
ATOM 1264 C C . SER A 1 162 ? 2.135 16.363 2.551 1.00 44.38 162 SER A C 1
ATOM 1266 O O . SER A 1 162 ? 2.537 17.251 3.293 1.00 44.38 162 SER A O 1
ATOM 1268 N N . ASN A 1 163 ? 2.768 16.016 1.432 1.00 41.81 163 ASN A N 1
ATOM 1269 C CA . ASN A 1 163 ? 3.306 17.018 0.514 1.00 41.81 163 ASN A CA 1
ATOM 1270 C C . ASN A 1 163 ? 3.569 16.378 -0.862 1.00 41.81 163 ASN A C 1
ATOM 1272 O O . ASN A 1 163 ? 4.346 15.424 -0.948 1.00 41.81 163 ASN A O 1
ATOM 1276 N N . PRO A 1 164 ? 2.945 16.871 -1.948 1.00 43.91 164 PRO A N 1
ATOM 1277 C CA . PRO A 1 164 ? 3.360 16.524 -3.297 1.00 43.91 164 PRO A CA 1
ATOM 1278 C C . PRO A 1 164 ? 4.724 17.166 -3.574 1.00 43.91 164 PRO A C 1
ATOM 1280 O O . PRO A 1 164 ? 4.899 18.375 -3.431 1.00 43.91 164 PRO A O 1
ATOM 1283 N N . VAL A 1 165 ? 5.691 16.334 -3.960 1.00 42.59 165 VAL A N 1
ATOM 1284 C CA . VAL A 1 165 ? 7.024 16.731 -4.425 1.00 42.59 165 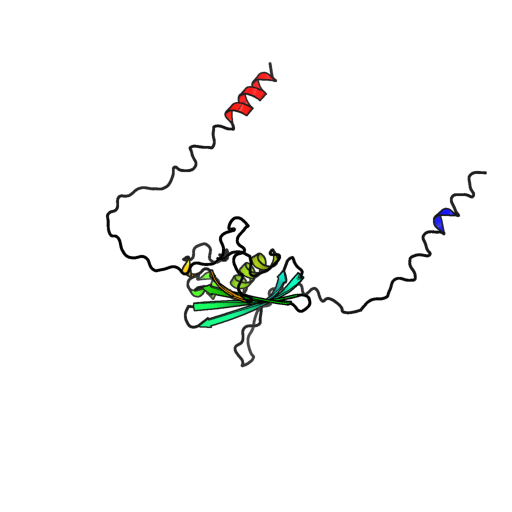VAL A CA 1
ATOM 1285 C C . VAL A 1 165 ? 6.877 17.770 -5.543 1.00 42.59 165 VAL A C 1
ATOM 1287 O O . VAL A 1 165 ? 6.435 17.443 -6.643 1.00 42.59 165 VAL A O 1
ATOM 1290 N N . LYS A 1 166 ? 7.228 19.032 -5.263 1.00 39.91 166 LYS A N 1
ATOM 1291 C CA . LYS A 1 166 ? 7.530 20.020 -6.305 1.00 39.91 166 LYS A CA 1
ATOM 1292 C C . LYS A 1 166 ? 8.941 19.736 -6.825 1.00 39.91 166 LYS A C 1
ATOM 1294 O O . LYS A 1 166 ? 9.861 19.522 -6.041 1.00 39.91 166 LYS A O 1
ATOM 1299 N N . ASN A 1 167 ? 9.059 19.699 -8.149 1.00 37.25 167 ASN A N 1
ATOM 1300 C CA . ASN A 1 167 ? 10.272 19.428 -8.923 1.00 37.25 167 ASN A CA 1
ATOM 1301 C C . ASN A 1 167 ? 11.500 20.240 -8.455 1.00 37.25 167 ASN A C 1
ATOM 1303 O O . ASN A 1 167 ? 11.337 21.396 -8.056 1.00 37.25 167 ASN A O 1
ATOM 1307 N N . PRO A 1 168 ? 12.727 19.697 -8.573 1.00 41.12 168 PRO A N 1
ATOM 1308 C CA . PRO A 1 168 ? 13.943 20.427 -8.244 1.00 41.12 168 PRO A CA 1
ATOM 1309 C C . PRO A 1 168 ? 14.281 21.433 -9.351 1.00 41.12 168 PRO A C 1
ATOM 1311 O O . PRO A 1 168 ? 14.625 21.065 -10.476 1.00 41.12 168 PRO A O 1
ATOM 1314 N N . ALA A 1 169 ? 14.204 22.721 -9.022 1.00 33.66 169 ALA A N 1
ATOM 1315 C CA . ALA A 1 169 ? 14.853 23.761 -9.802 1.00 33.66 169 ALA A CA 1
ATOM 1316 C C . ALA A 1 169 ? 16.367 23.711 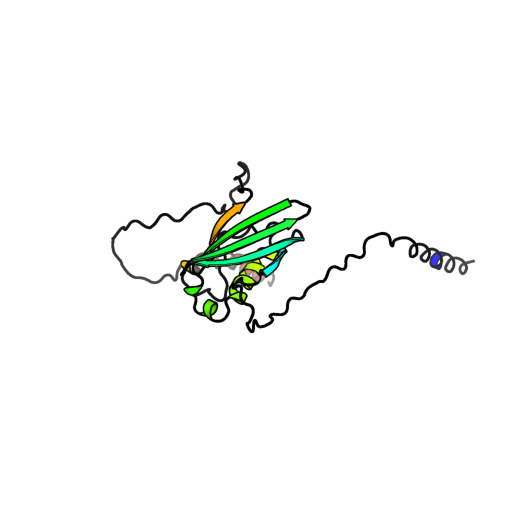-9.532 1.00 33.66 169 ALA A C 1
ATOM 1318 O O . ALA A 1 169 ? 16.838 23.948 -8.425 1.00 33.66 169 ALA A O 1
ATOM 1319 N N . LYS A 1 170 ? 17.081 23.324 -10.586 1.00 36.47 170 LYS A N 1
ATOM 1320 C CA . LYS A 1 170 ? 18.480 23.579 -10.942 1.00 36.47 170 LYS A CA 1
ATOM 1321 C C . LYS A 1 170 ? 19.190 24.661 -10.101 1.00 36.47 170 LYS A C 1
ATOM 1323 O O . LYS A 1 170 ? 18.940 25.844 -10.301 1.00 36.47 170 LYS A O 1
ATOM 1328 N N . THR A 1 171 ? 20.192 24.254 -9.322 1.00 28.20 171 THR A N 1
ATOM 1329 C CA . THR A 1 171 ? 21.347 25.110 -9.008 1.00 28.20 171 THR A CA 1
ATOM 1330 C C . THR A 1 171 ? 22.616 24.321 -9.296 1.00 28.20 171 THR A C 1
ATOM 1332 O O . THR A 1 171 ? 23.019 23.436 -8.547 1.00 28.20 171 THR A O 1
ATOM 1335 N N . THR A 1 172 ? 23.217 24.629 -10.440 1.00 33.22 172 THR A N 1
ATOM 1336 C CA . THR A 1 172 ? 24.628 24.379 -10.724 1.00 33.22 172 THR A CA 1
ATOM 1337 C C . THR A 1 172 ? 25.458 25.077 -9.654 1.00 33.22 172 THR A C 1
ATOM 1339 O O . THR A 1 172 ? 25.289 26.280 -9.499 1.00 33.22 172 THR A O 1
ATOM 1342 N N . THR A 1 173 ? 26.343 24.359 -8.956 1.00 34.19 173 THR A N 1
ATOM 1343 C CA . THR A 1 173 ? 27.709 24.796 -8.594 1.00 34.19 173 THR A CA 1
ATOM 1344 C C . THR A 1 173 ? 28.454 23.617 -7.950 1.00 34.19 173 THR A C 1
ATOM 1346 O O . THR A 1 173 ? 28.177 23.236 -6.824 1.00 34.19 173 THR A O 1
ATOM 1349 N N . GLN A 1 174 ? 29.364 23.051 -8.748 1.00 31.95 174 GLN A N 1
ATOM 1350 C CA . GLN A 1 174 ? 30.684 22.507 -8.397 1.00 31.95 174 GLN A CA 1
ATOM 1351 C C . GLN A 1 174 ? 30.793 21.344 -7.382 1.00 31.95 174 GLN A C 1
ATOM 1353 O O . GLN A 1 174 ? 30.608 21.485 -6.180 1.00 31.95 174 GLN A O 1
ATOM 1358 N N . SER A 1 175 ? 31.217 20.197 -7.931 1.00 30.36 175 SER A N 1
ATOM 1359 C CA . SER A 1 175 ? 32.025 19.150 -7.278 1.00 30.36 175 SER A CA 1
ATOM 1360 C C . SER A 1 175 ? 33.233 19.779 -6.562 1.00 30.36 175 SER A C 1
ATOM 1362 O O . SER A 1 175 ? 33.793 20.733 -7.108 1.00 30.36 175 SER A O 1
ATOM 1364 N N . PRO A 1 176 ? 33.657 19.275 -5.388 1.00 39.91 176 PRO A N 1
ATOM 1365 C CA . PRO A 1 176 ? 34.655 18.199 -5.395 1.00 39.91 176 PRO A CA 1
ATOM 1366 C C . PRO A 1 176 ? 34.274 16.952 -4.581 1.00 39.91 176 PRO A C 1
ATOM 1368 O O . PRO A 1 176 ? 33.507 16.986 -3.622 1.00 39.91 176 PRO A O 1
ATOM 1371 N N . SER A 1 177 ? 34.883 15.853 -5.013 1.00 35.97 177 SER A N 1
ATOM 1372 C CA . SER A 1 177 ? 35.033 14.548 -4.373 1.00 35.97 177 SER A CA 1
ATOM 1373 C C . SER A 1 177 ? 35.217 14.580 -2.852 1.00 35.97 177 SER A C 1
ATOM 1375 O O . SER A 1 177 ? 36.045 15.338 -2.365 1.00 35.97 177 SER A O 1
ATOM 1377 N N . GLU A 1 178 ? 34.544 13.675 -2.130 1.00 38.34 178 GLU A N 1
ATOM 1378 C CA . GLU A 1 178 ? 35.167 12.608 -1.320 1.00 38.34 178 GLU A CA 1
ATOM 1379 C C . GLU A 1 178 ? 34.128 11.840 -0.468 1.00 38.34 178 GLU A C 1
ATOM 1381 O O . GLU A 1 178 ? 33.038 12.303 -0.147 1.00 38.34 178 GLU A O 1
ATOM 1386 N N . THR A 1 179 ? 34.460 10.584 -0.190 1.00 38.47 179 THR A N 1
ATOM 1387 C CA . THR A 1 179 ? 33.702 9.492 0.449 1.00 38.47 179 THR A CA 1
ATOM 1388 C C . THR A 1 179 ? 32.982 9.805 1.779 1.00 38.47 179 THR A C 1
ATOM 1390 O O . THR A 1 179 ? 33.593 10.396 2.666 1.00 38.47 179 THR A O 1
ATOM 1393 N N . PRO A 1 180 ? 31.765 9.271 2.043 1.00 41.59 180 PRO A N 1
ATOM 1394 C CA . PRO A 1 180 ? 31.122 9.377 3.350 1.00 41.59 180 PRO A CA 1
ATOM 1395 C C . PRO A 1 180 ? 31.449 8.153 4.224 1.00 41.59 180 PRO A C 1
ATOM 1397 O O . PRO A 1 180 ? 30.696 7.181 4.281 1.00 41.59 180 PRO A O 1
ATOM 1400 N N . LYS A 1 181 ? 32.576 8.193 4.936 1.00 46.25 181 LYS A N 1
ATOM 1401 C CA . LYS A 1 181 ? 32.861 7.294 6.069 1.00 46.25 181 LYS A CA 1
ATOM 1402 C C . LYS A 1 181 ? 33.415 8.107 7.238 1.00 46.25 181 LYS A C 1
ATOM 1404 O O . LYS A 1 181 ? 34.611 8.080 7.469 1.00 46.25 181 LYS A O 1
ATOM 1409 N N . SER A 1 182 ? 32.568 8.846 7.959 1.00 56.00 182 SER A N 1
ATOM 1410 C CA . SER A 1 182 ? 32.978 9.452 9.246 1.00 56.00 182 SER A CA 1
ATOM 1411 C C . SER A 1 182 ? 31.828 10.041 10.078 1.00 56.00 182 SER A C 1
ATOM 1413 O O . SER A 1 182 ? 31.978 11.081 10.710 1.00 56.00 182 SER A O 1
ATOM 1415 N N . TRP A 1 183 ? 30.664 9.383 10.135 1.00 39.69 183 TRP A N 1
ATOM 1416 C CA . TRP A 1 183 ? 29.609 9.775 11.094 1.00 39.69 183 TRP A CA 1
ATOM 1417 C C . TRP A 1 183 ? 29.395 8.781 12.244 1.00 39.69 183 TRP A C 1
ATOM 1419 O O . TRP A 1 183 ? 28.740 9.125 13.222 1.00 39.69 183 TRP A O 1
ATOM 1429 N N . ALA A 1 184 ? 29.982 7.580 12.183 1.00 51.56 184 ALA A N 1
ATOM 1430 C CA . ALA A 1 184 ? 29.806 6.553 13.217 1.00 51.56 184 ALA A CA 1
ATOM 1431 C C . ALA A 1 184 ? 30.899 6.544 14.309 1.00 51.56 184 ALA A C 1
ATOM 1433 O O . ALA A 1 184 ? 30.724 5.893 15.332 1.00 51.56 184 ALA A O 1
ATOM 1434 N N . GLU A 1 185 ? 32.003 7.276 14.143 1.00 56.12 185 GLU A N 1
ATOM 1435 C CA . GLU A 1 185 ? 33.169 7.148 15.037 1.00 56.12 185 GLU A CA 1
ATOM 1436 C C . GLU A 1 185 ? 33.190 8.119 16.223 1.00 56.12 185 GLU A C 1
ATOM 1438 O O . GLU A 1 185 ? 34.001 7.957 17.127 1.00 56.12 185 GLU A O 1
ATOM 1443 N N . ARG A 1 186 ? 32.285 9.103 16.299 1.00 52.06 186 ARG A N 1
ATOM 1444 C CA . ARG A 1 186 ? 32.340 10.107 17.379 1.00 52.06 186 ARG A CA 1
ATOM 1445 C C . ARG A 1 186 ? 31.497 9.812 18.617 1.00 52.06 186 ARG A C 1
ATOM 1447 O O . ARG A 1 186 ? 31.542 10.623 19.531 1.00 52.06 186 ARG A O 1
ATOM 1454 N N . HIS A 1 187 ? 30.731 8.721 18.687 1.00 53.72 187 HIS A N 1
ATOM 1455 C CA . HIS A 1 187 ? 29.811 8.495 19.822 1.00 53.72 187 HIS A CA 1
ATOM 1456 C C . HIS A 1 187 ? 29.791 7.068 20.396 1.00 53.72 187 HIS A C 1
ATOM 1458 O O . HIS A 1 187 ? 28.911 6.745 21.186 1.00 53.72 187 HIS A O 1
ATOM 1464 N N . CYS A 1 188 ? 30.770 6.216 20.069 1.00 58.34 188 CYS A N 1
ATOM 1465 C CA . CYS A 1 188 ? 30.793 4.835 20.573 1.00 58.34 188 CYS A CA 1
ATOM 1466 C C . CYS A 1 188 ? 31.727 4.595 21.778 1.00 58.34 188 CYS A C 1
ATOM 1468 O O . CYS A 1 188 ? 31.775 3.476 22.274 1.00 58.34 188 CYS A O 1
ATOM 1470 N N . TRP A 1 189 ? 32.454 5.609 22.268 1.00 53.94 189 TRP A N 1
ATOM 1471 C CA . TRP A 1 189 ? 33.465 5.419 23.327 1.00 53.94 189 TRP A CA 1
ATOM 1472 C C . TRP A 1 189 ? 33.154 6.077 24.680 1.00 53.94 189 TRP A C 1
ATOM 1474 O O . TRP A 1 189 ? 33.779 5.724 25.672 1.00 53.94 189 TRP A O 1
ATOM 1484 N N . ALA A 1 190 ? 32.150 6.955 24.770 1.00 52.81 190 ALA A N 1
ATOM 1485 C CA . ALA A 1 190 ? 31.849 7.657 26.025 1.00 52.81 190 ALA A CA 1
ATOM 1486 C C . ALA A 1 190 ? 31.107 6.794 27.068 1.00 52.81 190 ALA A C 1
ATOM 1488 O O . ALA A 1 190 ? 31.196 7.070 28.254 1.00 52.81 190 ALA A O 1
ATOM 1489 N N . ILE A 1 191 ? 30.399 5.737 26.652 1.00 55.50 191 ILE A N 1
ATOM 1490 C CA . ILE A 1 191 ? 29.610 4.883 27.568 1.00 55.50 191 ILE A CA 1
ATOM 1491 C C . ILE A 1 191 ? 30.407 3.638 28.014 1.00 55.50 191 ILE A C 1
ATOM 1493 O O . ILE A 1 191 ? 30.090 3.015 29.023 1.00 55.50 191 ILE A O 1
ATOM 1497 N N . VAL A 1 192 ? 31.472 3.278 27.288 1.00 58.66 192 VAL A N 1
ATOM 1498 C CA . VAL A 1 192 ? 32.230 2.031 27.515 1.00 58.66 192 VAL A CA 1
ATOM 1499 C C . VAL A 1 192 ? 33.406 2.228 28.486 1.00 58.66 192 VAL A C 1
ATOM 1501 O O . VAL A 1 192 ? 33.878 1.256 29.066 1.00 58.66 192 VAL A O 1
ATOM 1504 N N . GLN A 1 193 ? 33.855 3.468 28.729 1.00 59.00 193 GLN A N 1
ATOM 1505 C CA . GLN A 1 193 ? 34.914 3.737 29.714 1.00 59.00 193 GLN A CA 1
ATOM 1506 C C . GLN A 1 193 ? 34.422 3.697 31.170 1.00 59.00 193 GLN A C 1
ATOM 1508 O O . GLN A 1 193 ? 35.111 3.123 32.011 1.00 59.00 193 GLN A O 1
ATOM 1513 N N . ASP A 1 194 ? 33.232 4.224 31.474 1.00 58.66 194 ASP A N 1
ATOM 1514 C CA . ASP A 1 194 ? 32.750 4.300 32.866 1.00 58.66 194 ASP A CA 1
ATOM 1515 C C . ASP A 1 194 ? 32.457 2.921 33.482 1.00 58.66 194 ASP A C 1
ATOM 1517 O O . ASP A 1 194 ? 32.676 2.702 34.673 1.00 58.66 194 ASP A O 1
ATOM 1521 N N . LEU A 1 195 ? 32.037 1.948 32.668 1.00 59.88 195 LEU A N 1
ATOM 1522 C CA . LEU A 1 195 ? 31.786 0.578 33.128 1.00 59.88 195 LEU A CA 1
ATOM 1523 C C . LEU A 1 195 ? 33.075 -0.235 33.342 1.00 59.88 195 LEU A C 1
ATOM 1525 O O . LEU A 1 195 ? 33.095 -1.118 34.199 1.00 59.88 195 LEU A O 1
ATOM 1529 N N . CYS A 1 196 ? 34.163 0.068 32.624 1.00 59.69 196 CYS A N 1
ATOM 1530 C CA . CYS A 1 196 ? 35.446 -0.621 32.805 1.00 59.69 196 CYS A CA 1
ATOM 1531 C C . CYS A 1 196 ? 36.145 -0.224 34.113 1.00 59.69 196 CYS A C 1
ATOM 1533 O O . CYS A 1 196 ? 36.689 -1.093 34.792 1.00 59.69 196 CYS A O 1
ATOM 1535 N N . SER A 1 197 ? 36.091 1.051 34.512 1.00 62.59 197 SER A N 1
ATOM 1536 C CA . SER A 1 197 ? 36.691 1.496 35.780 1.00 62.59 197 SER A CA 1
ATOM 1537 C C . SER A 1 197 ? 35.976 0.904 37.003 1.00 62.59 197 SER A C 1
ATOM 1539 O O . SER A 1 197 ? 36.627 0.551 37.983 1.00 62.59 197 SER A O 1
ATOM 1541 N N . TYR A 1 198 ? 34.650 0.730 36.937 1.00 68.25 198 TYR A N 1
ATOM 1542 C CA . TYR A 1 198 ? 33.864 0.160 38.038 1.00 68.25 198 TYR A CA 1
ATOM 1543 C C . TYR A 1 198 ? 34.141 -1.335 38.270 1.00 68.25 198 TYR A C 1
ATOM 1545 O O . TYR A 1 198 ? 34.226 -1.773 39.414 1.00 68.25 198 TYR A O 1
ATOM 1553 N N . ILE A 1 199 ? 34.331 -2.124 37.203 1.00 71.50 199 ILE A N 1
ATOM 1554 C CA . ILE A 1 199 ? 34.606 -3.566 37.332 1.00 71.50 199 ILE A CA 1
ATOM 1555 C C . ILE A 1 199 ? 36.017 -3.825 37.875 1.00 71.50 199 ILE A C 1
ATOM 1557 O O . ILE A 1 199 ? 36.197 -4.736 38.680 1.00 71.50 199 ILE A O 1
ATOM 1561 N N . ILE A 1 200 ? 37.013 -3.020 37.493 1.00 70.19 200 ILE A N 1
ATOM 1562 C CA . ILE A 1 200 ? 38.394 -3.201 37.971 1.00 70.19 200 ILE A CA 1
ATOM 1563 C C . ILE A 1 200 ? 38.507 -2.900 39.478 1.00 70.19 200 ILE A C 1
ATOM 1565 O O . ILE A 1 200 ? 39.254 -3.580 40.176 1.00 70.19 200 ILE A O 1
ATOM 1569 N N . ALA A 1 201 ? 37.710 -1.965 40.006 1.00 63.53 201 ALA A N 1
ATOM 1570 C CA . ALA A 1 201 ? 37.678 -1.639 41.436 1.00 63.53 201 ALA A CA 1
ATOM 1571 C C . ALA A 1 201 ? 37.009 -2.711 42.326 1.00 63.53 201 ALA A C 1
ATOM 1573 O O . ALA A 1 201 ? 37.105 -2.628 43.545 1.00 63.53 201 ALA A O 1
ATOM 1574 N N . LEU A 1 202 ? 36.330 -3.707 41.743 1.00 68.31 202 LEU A N 1
ATOM 1575 C CA . LEU A 1 202 ? 35.676 -4.807 42.470 1.00 68.31 202 LEU A CA 1
ATOM 1576 C C . LEU A 1 202 ? 36.537 -6.079 42.567 1.00 68.31 202 LEU A C 1
ATOM 1578 O O . LEU A 1 202 ? 36.111 -7.053 43.184 1.00 68.31 202 LEU A O 1
ATOM 1582 N N . ILE A 1 203 ? 37.721 -6.091 41.944 1.00 69.50 203 ILE A N 1
ATOM 1583 C CA . ILE A 1 203 ? 38.624 -7.258 41.881 1.00 69.50 203 ILE A CA 1
ATOM 1584 C C . ILE A 1 203 ? 39.929 -6.999 42.677 1.00 69.50 203 ILE A C 1
ATOM 1586 O O . ILE A 1 203 ? 40.868 -7.790 42.604 1.00 69.50 203 ILE A O 1
ATOM 1590 N N . GLN A 1 204 ? 39.994 -5.921 43.470 1.00 53.34 204 GLN A N 1
ATOM 1591 C CA . GLN A 1 204 ? 41.070 -5.661 44.441 1.00 53.34 204 GLN A CA 1
ATOM 159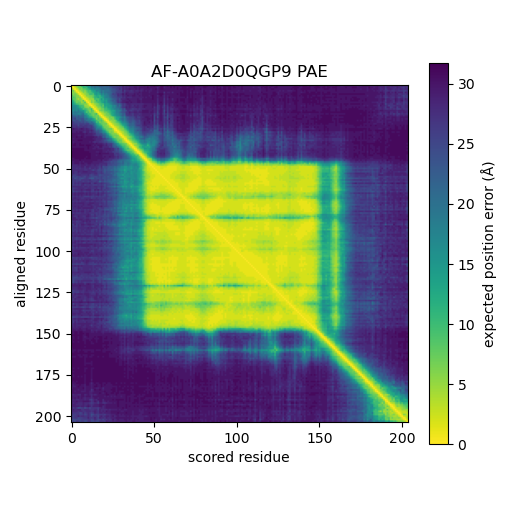2 C C . GLN A 1 204 ? 40.563 -5.725 45.878 1.00 53.34 204 GLN A C 1
ATOM 1594 O O . GLN A 1 204 ? 39.470 -5.178 46.141 1.00 53.34 204 GLN A O 1
#

Secondary structure (DSSP, 8-state):
--SSTTTTTTSSSSSTTSS---S-------------------SS--PPPEEEE-TT--EEEEEEEEETTEEEEEEEEEETTEEEEEEEEE-GGGSHHHHH-HHHHHHHHHHHHTTSSSTTSS-SEE--GGGTTS-GGGSEEEEEEES-----TTS-----S---------------------SSSSSSSTTHHHHHHHHHTT--

Mean predicted aligned error: 19.08 Å

Sequence (204 aa):
MRATFQVAFLLACCVWAIIAQTQSSNQGNSSHSNPGEITGNDQTGKTEPIRFSNKAKDNCSMVVSSKGDLTKLRVSCKNKGKSYSCTYQGKPKLCRSYSNNPRHYFTQIMWEMRKLQNSCQGRCTYKPLMCRSATDEAQMVFYSSWPKIQNQPGKAPTKECSNPVKNPAKTTTQSPSETPKSWAERHCWAIVQDLCSYIIALIQ

Organism: Ictalurus punctatus (NCBI:txid7998)

Foldseek 3Di:
DPPPPPVVVVVVPPPVPPPDPDDDPPDDPPPPDDPDDDDDDDPDPFDDWDWDAAPLRWTKTWGWDDDPQKIKIKIWTHDPHDIKIWIWIARLVQQPLCVVPVPVQVVQLVVQQNHDSHSLQDDQKADRPSCVVGDSRSIIGTDAMPPGPDDDPDDDDPPPRDDDDDDDDDDDDDDDDDDPDDPPPPPDPPVVVVVVVVVVVVVD